Protein AF-E0I3C1-F1 (afdb_monomer_lite)

Radius of gyration: 24.13 Å; chains: 1; bounding box: 70×52×55 Å

Secondary structure (DSSP, 8-state):
--PPPP---------S----------TT---------HHHHHHHHHHHHHHHHHHHHHHHHH--HHHHHTT---HHHHHHHHHHHHHHHHHHHHHHHHHHHHHHHHTSSS--HHHHHHHHHHIIIIIIHHHHS-TT-SEEE-TTSTTTTS--EEESS---HHHHHHHHHHHHHHHHHHHHTHHHHHHHHHHHHHHTT-

Organism: NCBI:txid717606

Structure (mmCIF, N/CA/C/O backbone):
data_AF-E0I3C1-F1
#
_entry.id   AF-E0I3C1-F1
#
loop_
_atom_site.group_PDB
_atom_site.id
_atom_site.type_symbol
_atom_site.label_atom_id
_atom_site.label_alt_id
_atom_site.label_comp_id
_atom_site.label_asym_id
_atom_site.label_entity_id
_atom_site.label_seq_id
_atom_site.pdbx_PDB_ins_code
_atom_site.Cartn_x
_atom_site.Cartn_y
_atom_site.Cartn_z
_atom_site.occupancy
_atom_site.B_iso_or_equiv
_atom_site.auth_seq_id
_atom_site.auth_comp_id
_atom_site.auth_asym_id
_atom_site.auth_atom_id
_atom_site.pdbx_PDB_model_num
ATOM 1 N N . MET A 1 1 ? 46.866 14.830 -34.596 1.00 42.66 1 MET A N 1
ATOM 2 C CA . MET A 1 1 ? 47.269 16.006 -33.793 1.00 42.66 1 MET A CA 1
ATOM 3 C C . MET A 1 1 ? 46.741 17.280 -34.439 1.00 42.66 1 MET A C 1
ATOM 5 O O . MET A 1 1 ? 47.350 17.768 -35.380 1.00 42.66 1 MET A O 1
ATOM 9 N N . LYS A 1 2 ? 45.609 17.799 -33.954 1.00 32.69 2 LYS A N 1
ATOM 10 C CA . LYS A 1 2 ? 45.217 19.211 -34.072 1.00 32.69 2 LYS A CA 1
ATOM 11 C C . LYS A 1 2 ? 44.556 19.596 -32.746 1.00 32.69 2 LYS A C 1
ATOM 13 O O . LYS A 1 2 ? 43.799 18.811 -32.190 1.00 32.69 2 LYS A O 1
ATOM 18 N N . SER A 1 3 ? 44.989 20.730 -32.220 1.00 35.69 3 SER A N 1
ATOM 19 C CA . SER A 1 3 ? 44.823 21.249 -30.863 1.00 35.69 3 SER A CA 1
ATOM 20 C C . SER A 1 3 ? 43.454 21.889 -30.627 1.00 35.69 3 SER A C 1
ATOM 22 O O . SER A 1 3 ? 43.066 22.766 -31.397 1.00 35.69 3 SER A O 1
ATOM 24 N N . GLU A 1 4 ? 42.777 21.533 -29.535 1.00 36.47 4 GLU A N 1
ATOM 25 C CA . GLU A 1 4 ? 41.633 22.292 -29.017 1.00 36.47 4 GLU A CA 1
ATOM 26 C C . GLU A 1 4 ? 42.129 23.481 -28.179 1.00 36.47 4 GLU A C 1
ATOM 28 O O . GLU A 1 4 ? 42.946 23.332 -27.268 1.00 36.47 4 GLU A O 1
ATOM 33 N N . GLN A 1 5 ? 41.666 24.681 -28.532 1.00 37.72 5 GLN A N 1
ATOM 34 C CA . GLN A 1 5 ? 41.941 25.923 -27.813 1.00 37.72 5 GLN A CA 1
ATOM 35 C C . GLN A 1 5 ? 41.036 26.030 -26.582 1.00 37.72 5 GLN A C 1
ATOM 37 O O . GLN A 1 5 ? 39.812 26.033 -26.695 1.00 37.72 5 GLN A O 1
ATOM 42 N N . TYR A 1 6 ? 41.644 26.189 -25.409 1.00 39.12 6 TYR A N 1
ATOM 43 C CA . TYR A 1 6 ? 40.952 26.519 -24.166 1.00 39.12 6 TYR A CA 1
ATOM 44 C C . TYR A 1 6 ? 40.931 28.040 -23.983 1.00 39.12 6 TYR A C 1
ATOM 46 O O . TYR A 1 6 ? 41.983 28.676 -23.936 1.00 39.12 6 TYR A O 1
ATOM 54 N N . HIS A 1 7 ? 39.742 28.629 -23.847 1.00 32.81 7 HIS A N 1
ATOM 55 C CA . HIS A 1 7 ? 39.588 30.033 -23.462 1.00 32.81 7 HIS A CA 1
ATOM 56 C C . HIS A 1 7 ? 39.383 30.133 -21.946 1.00 32.81 7 HIS A C 1
ATOM 58 O O . HIS A 1 7 ? 38.307 29.833 -21.433 1.00 32.81 7 HIS A O 1
ATOM 64 N N . TYR A 1 8 ? 40.411 30.587 -21.229 1.00 37.09 8 TYR A N 1
ATOM 65 C CA . TYR A 1 8 ? 40.302 30.976 -19.823 1.00 37.09 8 TYR A CA 1
ATOM 66 C C . TYR A 1 8 ? 40.095 32.488 -19.731 1.00 37.09 8 TYR A C 1
ATOM 68 O O . TYR A 1 8 ? 40.865 33.260 -20.301 1.00 37.09 8 TYR A O 1
ATOM 76 N N . ARG A 1 9 ? 39.070 32.927 -18.995 1.00 33.97 9 ARG A N 1
ATOM 77 C CA . ARG A 1 9 ? 38.872 34.338 -18.641 1.00 33.97 9 ARG A CA 1
ATOM 78 C C . ARG A 1 9 ? 39.107 34.484 -17.138 1.00 33.97 9 ARG A C 1
ATOM 80 O O . ARG A 1 9 ? 38.276 34.063 -16.343 1.00 33.97 9 ARG A O 1
ATOM 87 N N . PHE A 1 10 ? 40.259 35.037 -16.762 1.00 36.62 10 PHE A N 1
ATOM 88 C CA . PHE A 1 10 ? 40.584 35.382 -15.376 1.00 36.62 10 PHE A CA 1
ATOM 89 C C . PHE A 1 10 ? 40.005 36.757 -15.037 1.00 36.62 10 PHE A C 1
ATOM 91 O O . PHE A 1 10 ? 40.250 37.726 -15.753 1.00 36.62 10 PHE A O 1
ATOM 98 N N . VAL A 1 11 ? 39.274 36.849 -13.928 1.00 41.34 11 VAL A N 1
ATOM 99 C CA . VAL A 1 11 ? 38.941 38.124 -13.285 1.00 41.34 11 VAL A CA 1
ATOM 100 C C . VAL A 1 11 ? 39.635 38.122 -11.926 1.00 41.34 11 VAL A C 1
ATOM 102 O O . VAL A 1 11 ? 39.307 37.313 -11.062 1.00 41.34 11 VAL A O 1
ATOM 105 N N . TYR A 1 12 ? 40.639 38.987 -11.765 1.00 35.28 12 TYR A N 1
ATOM 106 C CA . TYR A 1 12 ? 41.344 39.187 -10.500 1.00 35.28 12 TYR A CA 1
ATOM 107 C C . TYR A 1 12 ? 40.584 40.189 -9.627 1.00 35.28 12 TYR A C 1
ATOM 109 O O . TYR A 1 12 ? 40.251 41.283 -10.076 1.00 35.28 12 TYR A O 1
ATOM 117 N N . GLY A 1 13 ? 40.371 39.827 -8.362 1.00 32.34 13 GLY A N 1
ATOM 118 C CA . GLY A 1 13 ? 39.861 40.715 -7.323 1.00 32.34 13 GLY A CA 1
ATOM 119 C C . GLY A 1 13 ? 40.269 40.200 -5.947 1.00 32.34 13 GLY A C 1
ATOM 120 O O . GLY A 1 13 ? 39.816 39.149 -5.500 1.00 32.34 13 GLY A O 1
ATOM 121 N N . THR A 1 14 ? 41.175 40.920 -5.296 1.00 42.91 14 THR A N 1
ATOM 122 C CA . THR A 1 14 ? 41.686 40.636 -3.952 1.00 42.91 14 THR A CA 1
ATOM 123 C C . THR A 1 14 ? 40.655 41.070 -2.908 1.00 42.91 14 THR A C 1
ATOM 125 O O . THR A 1 14 ? 40.204 42.208 -2.971 1.00 42.91 14 THR A O 1
ATOM 128 N N . ILE A 1 15 ? 40.331 40.202 -1.936 1.00 37.50 15 ILE A N 1
ATOM 129 C CA . ILE A 1 15 ? 40.277 40.459 -0.473 1.00 37.50 15 ILE A CA 1
ATOM 130 C C . ILE A 1 15 ? 39.414 39.385 0.238 1.00 37.50 15 ILE A C 1
ATOM 132 O O . ILE A 1 15 ? 38.214 39.275 0.033 1.00 37.50 15 ILE A O 1
ATOM 136 N N . ARG A 1 16 ? 40.085 38.658 1.148 1.00 41.31 16 ARG A N 1
ATOM 137 C CA . ARG A 1 16 ? 39.603 37.907 2.334 1.00 41.31 16 ARG A CA 1
ATOM 138 C C . ARG A 1 16 ? 38.692 36.671 2.152 1.00 41.31 16 ARG A C 1
ATOM 140 O O . ARG A 1 16 ? 37.484 36.758 2.018 1.00 41.31 16 ARG A O 1
ATOM 147 N N . LYS A 1 17 ? 39.334 35.507 2.355 1.00 48.97 17 LYS A N 1
ATOM 148 C CA . LYS A 1 17 ? 38.827 34.232 2.917 1.00 48.97 17 LYS A CA 1
ATOM 149 C C . LYS A 1 17 ? 37.382 33.838 2.562 1.00 48.97 17 LYS A C 1
ATOM 151 O O . LYS A 1 17 ? 36.501 33.898 3.410 1.00 48.97 17 LYS A O 1
ATOM 156 N N . ILE A 1 18 ? 37.197 33.253 1.381 1.00 38.56 18 ILE A N 1
ATOM 157 C CA . ILE A 1 18 ? 36.124 32.283 1.116 1.00 38.56 18 ILE A CA 1
ATOM 158 C C . ILE A 1 18 ? 36.763 31.139 0.323 1.00 38.56 18 ILE A C 1
ATOM 160 O O . ILE A 1 18 ? 37.305 31.359 -0.758 1.00 38.56 18 ILE A O 1
ATOM 164 N N . LYS A 1 19 ? 36.753 29.914 0.865 1.00 38.78 19 LYS A N 1
ATOM 165 C CA . LYS A 1 19 ? 37.026 28.710 0.067 1.00 38.78 19 LYS A CA 1
ATOM 166 C C . LYS A 1 19 ? 35.824 28.518 -0.858 1.00 38.78 19 LYS A C 1
ATOM 168 O O . LYS A 1 19 ? 34.839 27.906 -0.464 1.00 38.78 19 LYS A O 1
ATOM 173 N N . ILE A 1 20 ? 35.889 29.074 -2.062 1.00 38.78 20 ILE A N 1
ATOM 174 C CA . ILE A 1 20 ? 34.958 28.729 -3.136 1.00 38.78 20 ILE A CA 1
ATOM 175 C C . ILE A 1 20 ? 35.447 27.395 -3.697 1.00 38.78 20 ILE A C 1
ATOM 177 O O . ILE A 1 20 ? 36.489 27.332 -4.349 1.00 38.78 20 ILE A O 1
ATOM 181 N N . PHE A 1 21 ? 34.730 26.315 -3.392 1.00 39.72 21 PHE A N 1
ATOM 182 C CA . PHE A 1 21 ? 34.892 25.058 -4.113 1.00 39.72 21 PHE A CA 1
ATOM 183 C C . PHE A 1 21 ? 34.345 25.275 -5.524 1.00 39.72 21 PHE A C 1
ATOM 185 O O . PHE A 1 21 ? 33.139 25.367 -5.738 1.00 39.72 21 PHE A O 1
ATOM 192 N N . LEU A 1 22 ? 35.254 25.431 -6.483 1.00 34.56 22 LEU A N 1
ATOM 193 C CA . LEU A 1 22 ? 34.917 25.538 -7.891 1.00 34.56 22 LEU A CA 1
ATOM 194 C C . LEU A 1 22 ? 34.566 24.133 -8.396 1.00 34.56 22 LEU A C 1
ATOM 196 O O . LEU A 1 22 ? 35.449 23.312 -8.638 1.00 34.56 22 LEU A O 1
ATOM 200 N N . PHE A 1 23 ? 33.273 23.843 -8.514 1.00 37.25 23 PHE A N 1
ATOM 201 C CA . PHE A 1 23 ? 32.804 22.624 -9.161 1.00 37.25 23 PHE A CA 1
ATOM 202 C C . PHE A 1 23 ? 32.991 22.789 -10.673 1.00 37.25 23 PHE A C 1
ATOM 204 O O . PHE A 1 23 ? 32.284 23.551 -11.332 1.00 37.25 23 PHE A O 1
ATOM 211 N N . CYS A 1 24 ? 34.008 22.128 -11.221 1.00 35.22 24 CYS A N 1
ATOM 212 C CA . CYS A 1 24 ? 34.241 22.086 -12.657 1.00 35.22 24 CYS A CA 1
ATOM 213 C C . CYS A 1 24 ? 33.247 21.087 -13.263 1.00 35.22 24 CYS A C 1
ATOM 215 O O . CYS A 1 24 ? 33.475 19.880 -13.221 1.00 35.22 24 CYS A O 1
ATOM 217 N N . ILE A 1 25 ? 32.121 21.583 -13.785 1.00 40.69 25 ILE A N 1
ATOM 218 C CA . ILE A 1 25 ? 31.198 20.761 -14.573 1.00 40.69 25 ILE A CA 1
ATOM 219 C C . ILE A 1 25 ? 31.904 20.432 -15.888 1.00 40.69 25 ILE A C 1
ATOM 221 O O . ILE A 1 25 ? 32.006 21.277 -16.782 1.00 40.69 25 ILE A O 1
ATOM 225 N N . LYS A 1 26 ? 32.396 19.196 -16.019 1.00 37.31 26 LYS A N 1
ATOM 226 C CA . LYS A 1 26 ? 32.736 18.642 -17.329 1.00 37.31 26 LYS A CA 1
ATOM 227 C C . LYS A 1 26 ? 31.465 18.653 -18.180 1.00 37.31 26 LYS A C 1
ATOM 229 O O . LYS A 1 26 ? 30.488 17.982 -17.859 1.00 37.31 26 LYS A O 1
ATOM 234 N N . LYS A 1 27 ? 31.477 19.402 -19.287 1.00 40.31 27 LYS A N 1
ATOM 235 C CA . LYS A 1 27 ? 30.519 19.209 -20.384 1.00 40.31 27 LYS A CA 1
ATOM 236 C C . LYS A 1 27 ? 30.720 17.787 -20.915 1.00 40.31 27 LYS A C 1
ATOM 238 O O . LYS A 1 27 ? 31.646 17.554 -21.682 1.00 40.31 27 LYS A O 1
ATOM 243 N N . GLY A 1 28 ? 29.899 16.846 -20.463 1.00 38.28 28 GLY A N 1
ATOM 244 C CA . GLY A 1 28 ? 29.967 15.453 -20.905 1.00 38.28 28 GLY A CA 1
ATOM 245 C C . GLY A 1 28 ? 29.366 14.447 -19.932 1.00 38.28 28 GLY A C 1
ATOM 246 O O . GLY A 1 28 ? 28.921 13.398 -20.383 1.00 38.28 28 GLY A O 1
ATOM 247 N N . ASP A 1 29 ? 29.262 14.778 -18.645 1.00 35.75 29 ASP A N 1
ATOM 248 C CA . ASP A 1 29 ? 28.622 13.876 -17.690 1.00 35.75 29 ASP A CA 1
ATOM 249 C C . ASP A 1 29 ? 27.107 14.073 -17.769 1.00 35.75 29 ASP A C 1
ATOM 251 O O . ASP A 1 29 ? 26.507 14.941 -17.133 1.00 35.75 29 ASP A O 1
ATOM 255 N N . GLN A 1 30 ? 26.484 13.266 -18.627 1.00 43.44 30 GLN A N 1
ATOM 256 C CA . GLN A 1 30 ? 25.118 12.809 -18.424 1.00 43.44 30 GLN A CA 1
ATOM 257 C C . GLN A 1 30 ? 25.021 12.442 -16.940 1.00 43.44 30 GLN A C 1
ATOM 259 O O . GLN A 1 30 ? 25.773 11.577 -16.501 1.00 43.44 30 GLN A O 1
ATOM 264 N N . LEU A 1 31 ? 24.200 13.160 -16.158 1.00 40.38 31 LEU A N 1
ATOM 265 C CA . LEU A 1 31 ? 23.919 12.790 -14.771 1.00 40.38 31 LEU A CA 1
ATOM 266 C C . LEU A 1 31 ? 23.349 11.376 -14.826 1.00 40.38 31 LEU A C 1
ATOM 268 O O . LEU A 1 31 ? 22.173 11.172 -15.120 1.00 40.38 31 LEU A O 1
ATOM 272 N N . THR A 1 32 ? 24.228 10.397 -14.666 1.00 38.12 32 THR A N 1
ATOM 273 C CA . THR A 1 32 ? 23.872 8.998 -14.621 1.00 38.12 32 THR A CA 1
ATOM 274 C C . THR A 1 32 ? 23.036 8.848 -13.373 1.00 38.12 32 THR A C 1
ATOM 276 O O . THR A 1 32 ? 23.510 9.134 -12.271 1.00 38.12 32 THR A O 1
ATOM 279 N N . MET A 1 33 ? 21.793 8.419 -13.579 1.00 49.78 33 MET A N 1
ATOM 280 C CA . MET A 1 33 ? 20.984 7.739 -12.578 1.00 49.78 33 MET A CA 1
ATOM 281 C C . MET A 1 33 ? 21.908 6.922 -11.665 1.00 49.78 33 MET A C 1
ATOM 283 O O . MET A 1 33 ? 22.850 6.308 -12.194 1.00 49.78 33 MET A O 1
ATOM 287 N N . PRO A 1 34 ? 21.663 6.834 -10.341 1.00 48.22 34 PRO A N 1
ATOM 288 C CA . PRO A 1 34 ? 22.199 5.687 -9.621 1.00 48.22 34 PRO A CA 1
ATOM 289 C C . PRO A 1 34 ? 21.846 4.472 -10.477 1.00 48.22 34 PRO A C 1
ATOM 291 O O . PRO A 1 34 ? 20.744 4.409 -11.025 1.00 48.22 34 PRO A O 1
ATOM 294 N N . SER A 1 35 ? 22.822 3.602 -10.729 1.00 53.28 35 SER A N 1
ATOM 295 C CA . SER A 1 35 ? 22.700 2.443 -11.614 1.00 53.28 35 SER A CA 1
ATOM 296 C C . SER A 1 35 ? 21.765 1.396 -11.001 1.00 53.28 35 SER A C 1
ATOM 298 O O . SER A 1 35 ? 22.131 0.237 -10.819 1.00 53.28 35 SER A O 1
ATOM 300 N N . THR A 1 36 ? 20.577 1.821 -10.598 1.00 63.50 36 THR A N 1
ATOM 301 C CA . THR A 1 36 ? 19.495 1.006 -10.117 1.00 63.50 36 THR A CA 1
ATOM 302 C C . THR A 1 36 ? 18.990 0.280 -11.339 1.00 63.50 36 THR A C 1
ATOM 304 O O . THR A 1 36 ? 18.484 0.874 -12.290 1.00 63.50 36 THR A O 1
ATOM 307 N N . ASN A 1 37 ? 19.208 -1.025 -11.351 1.00 89.12 37 ASN A N 1
ATOM 308 C CA . ASN A 1 37 ? 18.689 -1.879 -12.394 1.00 89.12 37 ASN A CA 1
ATOM 309 C C . ASN A 1 37 ? 17.148 -1.806 -12.341 1.00 89.12 37 ASN A C 1
ATOM 311 O O . ASN A 1 37 ? 16.509 -2.391 -11.469 1.00 89.12 37 ASN A O 1
ATOM 315 N N . ILE A 1 38 ? 16.553 -1.034 -13.259 1.00 94.50 38 ILE A N 1
ATOM 316 C CA . ILE A 1 38 ? 15.110 -0.734 -13.295 1.00 94.50 38 ILE A CA 1
ATOM 317 C C . ILE A 1 38 ? 14.288 -2.020 -13.395 1.00 94.50 38 ILE A C 1
ATOM 319 O O . ILE A 1 38 ? 13.203 -2.109 -12.819 1.00 94.50 38 ILE A O 1
ATOM 323 N N . LYS A 1 39 ? 14.818 -3.042 -14.075 1.00 95.44 39 LYS A N 1
ATOM 324 C CA . LYS A 1 39 ? 14.172 -4.348 -14.161 1.00 95.44 39 LYS A CA 1
ATOM 325 C C . LYS A 1 39 ? 14.131 -5.041 -12.800 1.00 95.44 39 LYS A C 1
ATOM 327 O O . LYS A 1 39 ? 13.052 -5.447 -12.384 1.00 95.44 39 LYS A O 1
ATOM 332 N N . SER A 1 40 ? 15.253 -5.116 -12.080 1.00 96.19 40 SER A N 1
ATOM 333 C CA . SER A 1 40 ? 15.262 -5.732 -10.744 1.00 96.19 40 SER A CA 1
ATOM 334 C C . SER A 1 40 ? 14.431 -4.939 -9.736 1.00 96.19 40 SER A C 1
ATOM 336 O O . SER A 1 40 ? 13.768 -5.532 -8.890 1.00 96.19 40 SER A O 1
ATOM 338 N N . LEU A 1 41 ? 14.422 -3.605 -9.844 1.00 97.31 41 LEU A N 1
ATOM 339 C CA . LEU A 1 41 ? 13.549 -2.759 -9.032 1.00 97.31 41 LEU A CA 1
ATOM 340 C C . LEU A 1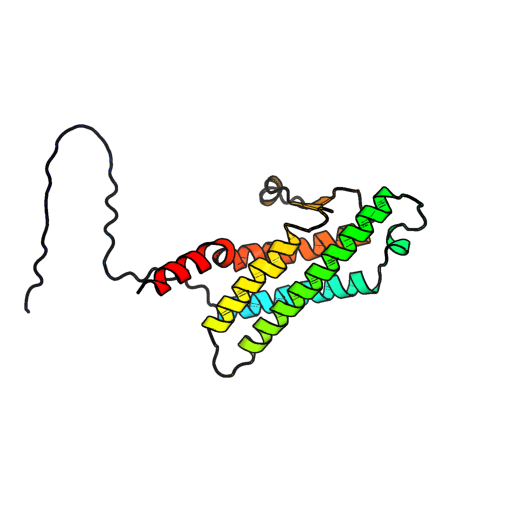 41 ? 12.073 -3.061 -9.326 1.00 97.31 41 LEU A C 1
ATOM 342 O O . LEU A 1 41 ? 11.309 -3.301 -8.402 1.00 97.31 41 LEU A O 1
ATOM 346 N N . SER A 1 42 ? 11.698 -3.166 -10.603 1.00 98.12 42 SER A N 1
ATOM 347 C CA . SER A 1 42 ? 10.344 -3.553 -11.025 1.00 98.12 42 SER A CA 1
ATOM 348 C C . SER A 1 42 ? 9.935 -4.932 -10.499 1.00 98.12 42 SER A C 1
ATOM 350 O O . SER A 1 42 ? 8.823 -5.093 -10.005 1.00 98.12 42 SER A O 1
ATOM 352 N N . GLU A 1 43 ? 10.825 -5.925 -10.561 1.00 98.31 43 GLU A N 1
ATOM 353 C CA . GLU A 1 43 ? 10.583 -7.273 -10.024 1.00 98.31 43 GLU A CA 1
ATOM 354 C C . GLU A 1 43 ? 10.390 -7.258 -8.498 1.00 98.31 43 GLU A C 1
ATOM 356 O O . GLU A 1 43 ? 9.478 -7.914 -7.980 1.00 98.31 43 GLU A O 1
ATOM 361 N N . SER A 1 44 ? 11.206 -6.478 -7.780 1.00 98.38 44 SER A N 1
ATOM 362 C CA . SER A 1 44 ? 11.094 -6.314 -6.327 1.00 98.38 44 SER A CA 1
ATOM 363 C C . SER A 1 44 ? 9.794 -5.607 -5.939 1.00 98.38 44 SER A C 1
ATOM 365 O O . SER A 1 44 ? 9.022 -6.145 -5.145 1.00 98.38 44 SER A O 1
ATOM 367 N N . THR A 1 45 ? 9.487 -4.465 -6.564 1.00 98.56 45 THR A N 1
ATOM 368 C CA . THR A 1 45 ? 8.241 -3.716 -6.348 1.00 98.56 45 THR A CA 1
ATOM 369 C C . THR A 1 45 ? 7.017 -4.583 -6.633 1.00 98.56 45 THR A C 1
ATOM 371 O O . THR A 1 45 ? 6.101 -4.631 -5.819 1.00 98.56 45 THR A O 1
ATOM 374 N N . HIS A 1 46 ? 7.007 -5.329 -7.740 1.00 98.69 46 HIS A N 1
ATOM 375 C CA . HIS A 1 46 ? 5.912 -6.241 -8.081 1.00 98.69 46 HIS A CA 1
ATOM 376 C C . HIS A 1 46 ? 5.710 -7.334 -7.020 1.00 98.69 46 HIS A C 1
ATOM 378 O O . HIS A 1 46 ? 4.576 -7.650 -6.661 1.00 98.69 46 HIS A O 1
ATOM 384 N N . SER A 1 47 ? 6.797 -7.901 -6.491 1.00 98.69 47 SER A N 1
ATOM 385 C CA . SER A 1 47 ? 6.731 -8.943 -5.458 1.00 98.69 47 SER A CA 1
ATOM 386 C C . SER A 1 47 ? 6.208 -8.397 -4.126 1.00 98.69 47 SER A C 1
ATOM 388 O O . SER A 1 47 ? 5.319 -9.004 -3.532 1.00 98.69 47 SER A O 1
ATOM 390 N N . LYS A 1 48 ? 6.686 -7.220 -3.705 1.00 98.75 48 LYS A N 1
ATOM 391 C CA . LYS A 1 48 ? 6.228 -6.528 -2.490 1.00 98.75 48 LYS A CA 1
ATOM 392 C C . LYS A 1 48 ? 4.765 -6.093 -2.583 1.00 98.75 48 LYS A C 1
ATOM 394 O O . LYS A 1 48 ? 3.992 -6.322 -1.659 1.00 98.75 48 LYS A O 1
ATOM 399 N N . LEU A 1 49 ? 4.343 -5.538 -3.722 1.00 98.75 49 LEU A N 1
ATOM 400 C CA . LEU A 1 49 ? 2.935 -5.189 -3.944 1.00 98.75 49 LEU A CA 1
ATOM 401 C C . LEU A 1 49 ? 2.033 -6.421 -3.840 1.00 98.75 49 LEU A C 1
ATOM 403 O O . LEU A 1 49 ? 0.997 -6.351 -3.188 1.00 98.75 49 LEU A O 1
ATOM 407 N N . LYS A 1 50 ? 2.445 -7.562 -4.407 1.00 98.75 50 LYS A N 1
ATOM 408 C CA . LYS A 1 50 ? 1.697 -8.820 -4.272 1.00 98.75 50 LYS A CA 1
ATOM 409 C C . LYS A 1 50 ? 1.521 -9.231 -2.811 1.00 98.75 50 LYS A C 1
ATOM 411 O O . LYS A 1 50 ? 0.435 -9.651 -2.427 1.00 98.75 50 LYS A O 1
ATOM 416 N N . GLU A 1 51 ? 2.578 -9.123 -2.011 1.00 98.62 51 GLU A N 1
ATOM 417 C CA . GLU A 1 51 ? 2.520 -9.421 -0.580 1.00 98.62 51 GLU A CA 1
ATOM 418 C C . GLU A 1 51 ? 1.516 -8.513 0.147 1.00 98.62 51 GLU A C 1
ATOM 420 O O . GLU A 1 51 ? 0.666 -9.015 0.884 1.00 98.62 51 GLU A O 1
ATOM 425 N N . ALA A 1 52 ? 1.561 -7.200 -0.100 1.00 98.62 52 ALA A N 1
ATOM 426 C CA . ALA A 1 52 ? 0.620 -6.253 0.496 1.00 98.62 52 ALA A CA 1
ATOM 427 C C . ALA A 1 52 ? -0.832 -6.525 0.066 1.00 98.62 52 ALA A C 1
ATOM 429 O O . ALA A 1 52 ? -1.727 -6.511 0.909 1.00 98.62 52 ALA A O 1
ATOM 430 N N . ILE A 1 53 ? -1.064 -6.803 -1.223 1.00 98.81 53 ILE A N 1
ATOM 431 C CA . ILE A 1 53 ? -2.388 -7.117 -1.781 1.00 98.81 53 ILE A CA 1
ATOM 432 C C . ILE A 1 53 ? -2.991 -8.324 -1.063 1.00 98.81 53 ILE A C 1
ATOM 434 O O . ILE A 1 53 ? -4.085 -8.211 -0.522 1.00 98.81 53 ILE A O 1
ATOM 438 N N . VAL A 1 54 ? -2.253 -9.434 -0.954 1.00 98.69 54 VAL A N 1
ATOM 439 C CA . VAL A 1 54 ? -2.746 -10.657 -0.295 1.00 98.69 54 VAL A CA 1
ATOM 440 C C . VAL A 1 54 ? -3.158 -10.392 1.159 1.00 98.69 54 VAL A C 1
ATOM 442 O O . VAL A 1 54 ? -4.202 -10.870 1.606 1.00 98.69 54 VAL A O 1
ATOM 445 N N . GLN A 1 55 ? -2.367 -9.612 1.904 1.00 98.56 55 GLN A N 1
ATOM 446 C CA . GLN A 1 55 ? -2.690 -9.259 3.290 1.00 98.56 55 GLN A CA 1
ATOM 447 C C . GLN A 1 55 ? -3.940 -8.369 3.382 1.00 98.56 55 GLN A C 1
ATOM 449 O O . GLN A 1 55 ? -4.820 -8.617 4.211 1.00 98.56 55 GLN A O 1
ATOM 454 N N . LEU A 1 56 ? -4.034 -7.349 2.522 1.00 98.69 56 LEU A N 1
ATOM 455 C CA . LEU A 1 56 ? -5.168 -6.423 2.475 1.00 98.69 56 LEU A CA 1
ATOM 456 C C . LEU A 1 56 ? -6.463 -7.137 2.078 1.00 98.69 56 LEU A C 1
ATOM 458 O O . LEU A 1 56 ? -7.473 -6.970 2.760 1.00 98.69 56 LEU A O 1
ATOM 462 N N . GLU A 1 57 ? -6.436 -7.949 1.020 1.00 98.38 57 GLU A N 1
ATOM 463 C CA . GLU A 1 57 ? -7.587 -8.727 0.555 1.00 98.38 57 GLU A CA 1
ATOM 464 C C . GLU A 1 57 ? -8.103 -9.666 1.646 1.00 98.38 57 GLU A C 1
ATOM 466 O O . GLU A 1 57 ? -9.300 -9.673 1.936 1.00 98.38 57 GLU A O 1
ATOM 471 N N . SER A 1 58 ? -7.209 -10.425 2.292 1.00 98.12 58 SER A N 1
ATOM 472 C CA . SER A 1 58 ? -7.584 -11.342 3.373 1.00 98.12 58 SER A CA 1
ATOM 473 C C . SER A 1 58 ? -8.287 -10.601 4.511 1.00 98.12 58 SER A C 1
ATOM 475 O O . SER A 1 58 ? -9.362 -11.014 4.944 1.00 98.12 58 SER A O 1
ATOM 477 N N . PHE A 1 59 ? -7.736 -9.468 4.956 1.00 98.56 59 PHE A N 1
ATOM 478 C CA . PHE A 1 59 ? -8.349 -8.679 6.021 1.00 98.56 59 PHE A CA 1
ATOM 479 C C . PHE A 1 59 ? -9.710 -8.101 5.606 1.00 98.56 59 PHE A C 1
ATOM 481 O O . PHE A 1 59 ? -10.684 -8.214 6.355 1.00 98.56 59 PHE A O 1
ATOM 488 N N . LEU A 1 60 ? -9.788 -7.491 4.420 1.00 98.44 60 LEU A N 1
ATOM 489 C CA . LEU A 1 60 ? -10.980 -6.789 3.933 1.00 98.44 60 LEU A CA 1
ATOM 490 C C . LEU A 1 60 ? -12.151 -7.728 3.616 1.00 98.44 60 LEU A C 1
ATOM 492 O O . LEU A 1 60 ? -13.301 -7.302 3.732 1.00 98.44 60 LEU A O 1
ATOM 496 N N . ASN A 1 61 ? -11.876 -8.981 3.252 1.00 98.12 61 ASN A N 1
ATOM 497 C CA . ASN A 1 61 ? -12.904 -9.995 3.006 1.00 98.12 61 ASN A CA 1
ATOM 498 C C . ASN A 1 61 ? -13.527 -10.545 4.298 1.00 98.12 61 ASN A C 1
ATOM 500 O O . ASN A 1 61 ? -14.670 -10.999 4.287 1.00 98.12 61 ASN A O 1
ATOM 504 N N . GLU A 1 62 ? -12.800 -10.491 5.414 1.00 96.94 62 GLU A N 1
ATOM 505 C CA . GLU A 1 62 ? -13.234 -11.074 6.688 1.00 96.94 62 GLU A CA 1
ATOM 506 C C . GLU A 1 62 ? -13.825 -10.043 7.663 1.00 96.94 62 GLU A C 1
ATOM 508 O O . GLU A 1 62 ? -14.529 -10.424 8.603 1.00 96.94 62 GLU A O 1
ATOM 513 N N . HIS A 1 63 ? -13.572 -8.745 7.443 1.00 97.50 63 HIS A N 1
ATOM 514 C CA . HIS A 1 63 ? -13.889 -7.688 8.405 1.00 97.50 63 HIS A CA 1
ATOM 515 C C . HIS A 1 63 ? -14.762 -6.560 7.831 1.00 97.50 63 HIS A C 1
ATOM 517 O O . HIS A 1 63 ? -14.364 -5.772 6.972 1.00 97.50 63 HIS A O 1
ATOM 523 N N . ALA A 1 64 ? -15.942 -6.399 8.425 1.00 96.81 64 ALA A N 1
ATOM 524 C CA . ALA A 1 64 ? -16.840 -5.261 8.289 1.00 96.81 64 ALA A CA 1
ATOM 525 C C . ALA A 1 64 ? -16.943 -4.475 9.610 1.00 96.81 64 ALA A C 1
ATOM 527 O O . ALA A 1 64 ? -16.605 -4.968 10.686 1.00 96.81 64 ALA A O 1
ATOM 528 N N . VAL A 1 65 ? -17.470 -3.245 9.546 1.00 96.88 65 VAL A N 1
ATOM 529 C CA . VAL A 1 65 ? -17.592 -2.346 10.715 1.00 96.88 65 VAL A CA 1
ATOM 530 C C . VAL A 1 65 ? -18.259 -3.015 11.931 1.00 96.88 65 VAL A C 1
ATOM 532 O O . VAL A 1 65 ? -17.698 -2.899 13.017 1.00 96.88 65 VAL A O 1
ATOM 535 N N . PRO A 1 66 ? -19.383 -3.756 11.807 1.00 95.00 66 PRO A N 1
ATOM 536 C CA . PRO A 1 66 ? -20.004 -4.399 12.969 1.00 95.00 66 PRO A CA 1
ATOM 537 C C . PRO A 1 66 ? -19.100 -5.428 13.663 1.00 95.00 66 PRO A C 1
ATOM 539 O O . PRO A 1 66 ? -19.135 -5.541 14.885 1.00 95.00 66 PRO A O 1
ATOM 542 N N . GLN A 1 67 ? -18.267 -6.147 12.901 1.00 94.75 67 GLN A N 1
ATOM 543 C CA . GLN A 1 67 ? -17.315 -7.118 13.451 1.00 94.75 67 GLN A CA 1
ATOM 544 C C . GLN A 1 67 ? -16.168 -6.409 14.183 1.00 94.75 67 GLN A C 1
ATOM 546 O O . GLN A 1 67 ? -15.763 -6.849 15.254 1.00 94.75 67 GLN A O 1
ATOM 551 N N . LEU A 1 68 ? -15.686 -5.280 13.650 1.00 95.69 68 LEU A N 1
ATOM 552 C CA . LEU A 1 68 ? -14.617 -4.489 14.275 1.00 95.69 68 LEU A CA 1
ATOM 553 C C . LEU A 1 68 ? -15.070 -3.746 15.541 1.00 95.69 68 LEU A C 1
ATOM 555 O O . LEU A 1 68 ? -14.264 -3.517 16.439 1.00 95.69 68 LEU A O 1
ATOM 559 N N . LEU A 1 69 ? -16.355 -3.395 15.624 1.00 95.31 69 LEU A N 1
ATOM 560 C CA . LEU A 1 69 ? -16.970 -2.843 16.834 1.00 95.31 69 LEU A CA 1
ATOM 561 C C . LEU A 1 69 ? -17.215 -3.901 17.912 1.00 95.31 69 LEU A C 1
ATOM 563 O O . LEU A 1 69 ? -17.399 -3.546 19.069 1.00 95.31 69 LEU A O 1
ATOM 567 N N . ASN A 1 70 ? -17.250 -5.187 17.549 1.00 89.94 70 ASN A N 1
ATOM 568 C CA . ASN A 1 70 ? -17.480 -6.298 18.474 1.00 89.94 70 ASN A CA 1
ATOM 569 C C . ASN A 1 70 ? -18.717 -6.105 19.386 1.00 89.94 70 ASN A C 1
ATOM 571 O O . ASN A 1 70 ? -18.695 -6.414 20.575 1.00 89.94 70 ASN A O 1
ATOM 575 N N . GLY A 1 71 ? -19.800 -5.552 18.828 1.00 83.12 71 GLY A N 1
ATOM 576 C CA . GLY A 1 71 ? -21.047 -5.283 19.556 1.00 83.12 71 GLY A CA 1
ATOM 577 C C . GLY A 1 71 ? -21.067 -3.991 20.384 1.00 83.12 71 GLY A C 1
ATOM 578 O O . GLY A 1 71 ? -22.109 -3.662 20.950 1.00 83.12 71 GLY A O 1
ATOM 579 N N . GLU A 1 72 ? -19.972 -3.229 20.431 1.00 84.31 72 GLU A N 1
ATOM 580 C CA . GLU A 1 72 ? -19.937 -1.928 21.100 1.00 84.31 72 GLU A CA 1
ATOM 581 C C . GLU A 1 72 ? -20.714 -0.868 20.304 1.00 84.31 72 GLU A C 1
ATOM 583 O O . GLU A 1 72 ? -20.520 -0.683 19.100 1.00 84.31 72 GLU A O 1
ATOM 588 N N . GLN A 1 73 ? -21.579 -0.118 20.991 1.00 84.31 73 GLN A N 1
ATOM 589 C CA . GLN A 1 73 ? -22.269 1.045 20.427 1.00 84.31 73 GLN A CA 1
ATOM 590 C C . GLN A 1 73 ? -21.462 2.316 20.711 1.00 84.31 73 GLN A C 1
ATOM 592 O O . GLN A 1 73 ? -21.853 3.155 21.517 1.00 84.31 73 GLN A O 1
ATOM 597 N N . ASN A 1 74 ? -20.300 2.428 20.067 1.00 92.06 74 ASN A N 1
ATOM 598 C CA . ASN A 1 74 ? -19.442 3.607 20.140 1.00 92.06 74 ASN A CA 1
ATOM 599 C C . ASN A 1 74 ? -19.379 4.290 18.764 1.00 92.06 74 ASN A C 1
ATOM 601 O O . ASN A 1 74 ? -18.841 3.735 17.804 1.00 92.06 74 ASN A O 1
ATOM 605 N N . GLU A 1 75 ? -19.940 5.496 18.670 1.00 93.25 75 GLU A N 1
ATOM 606 C CA . GLU A 1 75 ? -20.015 6.257 17.419 1.00 93.25 75 GLU A CA 1
ATOM 607 C C . GLU A 1 75 ? -18.634 6.708 16.917 1.00 93.25 75 GLU A C 1
ATOM 609 O O . GLU A 1 75 ? -18.362 6.624 15.719 1.00 93.25 75 GLU A O 1
ATOM 614 N N . GLU A 1 76 ? -17.727 7.096 17.816 1.00 94.00 76 GLU A N 1
ATOM 615 C CA . GLU A 1 76 ? -16.353 7.472 17.463 1.00 94.00 76 GLU A CA 1
ATOM 616 C C . GLU A 1 76 ? -15.591 6.276 16.879 1.00 94.00 76 GLU A C 1
ATOM 618 O O . GLU A 1 76 ? -14.971 6.383 15.818 1.00 94.00 76 GLU A O 1
ATOM 623 N N . ALA A 1 77 ? -15.709 5.106 17.514 1.00 94.81 77 ALA A N 1
ATOM 624 C CA . ALA A 1 77 ? -15.125 3.869 17.003 1.00 94.81 77 ALA A CA 1
ATOM 625 C C . ALA A 1 77 ? -15.726 3.485 15.639 1.00 94.81 77 ALA A C 1
ATOM 627 O O . ALA A 1 77 ? -15.010 3.053 14.733 1.00 94.81 77 ALA A O 1
ATOM 628 N N . ALA A 1 78 ? -17.036 3.679 15.456 1.00 96.12 78 ALA A N 1
ATOM 629 C CA . ALA A 1 78 ? -17.711 3.382 14.197 1.00 96.12 78 ALA A CA 1
ATOM 630 C C . ALA A 1 78 ? -17.217 4.288 13.061 1.00 96.12 78 ALA A C 1
ATOM 632 O O . ALA A 1 78 ? -16.984 3.804 11.951 1.00 96.12 78 ALA A O 1
ATOM 633 N N . LEU A 1 79 ? -17.029 5.584 13.329 1.00 96.88 79 LEU A N 1
ATOM 634 C CA . LEU A 1 79 ? -16.457 6.540 12.379 1.00 96.88 79 LEU A CA 1
ATOM 635 C C . LEU A 1 79 ? -15.008 6.187 12.031 1.00 96.88 79 LEU A C 1
ATOM 637 O O . LEU A 1 79 ? -14.665 6.137 10.849 1.00 96.88 79 LEU A O 1
ATOM 641 N N . PHE A 1 80 ? -14.194 5.861 13.036 1.00 97.69 80 PHE A N 1
ATOM 642 C CA . PHE A 1 80 ? -12.818 5.414 12.842 1.00 97.69 80 PHE A CA 1
ATOM 643 C C . PHE A 1 80 ? -12.738 4.181 11.932 1.00 97.69 80 PHE A C 1
ATOM 645 O O . PHE A 1 80 ? -12.032 4.203 10.927 1.00 97.69 80 PHE A O 1
ATOM 652 N N . TYR A 1 81 ? -13.495 3.116 12.219 1.00 98.12 81 TYR A N 1
ATOM 653 C CA . TYR A 1 81 ? -13.430 1.892 11.414 1.00 98.12 81 TYR A CA 1
ATOM 654 C C . TYR A 1 81 ? -13.997 2.066 10.005 1.00 98.12 81 TYR A C 1
ATOM 656 O O . TYR A 1 81 ? -13.517 1.421 9.074 1.00 98.12 81 TYR A O 1
ATOM 664 N N . ARG A 1 82 ? -14.987 2.948 9.812 1.00 98.19 82 ARG A N 1
ATOM 665 C CA . ARG A 1 82 ? -15.451 3.320 8.466 1.00 98.19 82 ARG A CA 1
ATOM 666 C C . ARG A 1 82 ? -14.340 3.995 7.668 1.00 98.19 82 ARG A C 1
ATOM 668 O O . ARG A 1 82 ? -14.123 3.606 6.523 1.00 98.19 82 ARG A O 1
ATOM 675 N N . GLY A 1 83 ? -13.644 4.956 8.276 1.00 98.31 83 GLY A N 1
ATOM 676 C CA . GLY A 1 83 ? -12.511 5.643 7.658 1.00 98.31 83 GLY A CA 1
ATOM 677 C C . GLY A 1 83 ? -11.372 4.681 7.328 1.00 98.31 83 GLY A C 1
ATOM 678 O O . GLY A 1 83 ? -10.945 4.607 6.179 1.00 98.31 83 GLY A O 1
ATOM 679 N N . LEU A 1 84 ? -10.968 3.859 8.299 1.00 98.50 84 LEU A N 1
ATOM 680 C CA . LEU A 1 84 ? -9.891 2.886 8.134 1.00 98.50 84 LEU A CA 1
ATOM 681 C C . LEU A 1 84 ? -10.194 1.902 7.000 1.00 98.50 84 LEU A C 1
ATOM 683 O O . LEU A 1 84 ? -9.374 1.711 6.110 1.00 98.50 84 LEU A O 1
ATOM 687 N N . LEU A 1 85 ? -11.388 1.302 6.989 1.00 98.62 85 LEU A N 1
ATOM 688 C CA . LEU A 1 85 ? -11.770 0.364 5.933 1.00 98.62 85 LEU A CA 1
ATOM 689 C C . LEU A 1 85 ? -11.918 1.047 4.565 1.00 98.62 85 LEU A C 1
ATOM 691 O O . LEU A 1 85 ? -11.739 0.391 3.542 1.00 98.62 85 LEU A O 1
ATOM 695 N N . ALA A 1 86 ? -12.284 2.329 4.509 1.00 98.62 86 ALA A N 1
ATOM 696 C CA . ALA A 1 86 ? -12.310 3.072 3.252 1.00 98.62 86 ALA A CA 1
ATOM 697 C C . ALA A 1 86 ? -10.889 3.300 2.714 1.00 98.62 86 ALA A C 1
ATOM 699 O O . ALA A 1 86 ? -10.637 3.034 1.540 1.00 98.62 86 ALA A O 1
ATOM 700 N N . ASP A 1 87 ? -9.959 3.721 3.571 1.00 98.50 87 ASP A N 1
ATOM 701 C CA . ASP A 1 87 ? -8.562 3.949 3.188 1.00 98.50 87 ASP A CA 1
ATOM 702 C C . ASP A 1 87 ? -7.864 2.649 2.774 1.00 98.50 87 ASP A C 1
ATOM 704 O O . ASP A 1 87 ? -7.227 2.614 1.724 1.00 98.50 87 ASP A O 1
ATOM 708 N N . LEU A 1 88 ? -8.060 1.552 3.515 1.00 98.69 88 LEU A N 1
ATOM 709 C CA . LEU A 1 88 ? -7.492 0.245 3.165 1.00 98.69 88 LEU A CA 1
ATOM 710 C C . LEU A 1 88 ? -8.025 -0.292 1.826 1.00 98.69 88 LEU A C 1
ATOM 712 O O . LEU A 1 88 ? -7.267 -0.894 1.070 1.00 98.69 88 LEU A O 1
ATOM 716 N N . ARG A 1 89 ? -9.302 -0.051 1.494 1.00 98.62 89 ARG A N 1
ATOM 717 C CA . ARG A 1 89 ? -9.856 -0.426 0.179 1.00 98.62 89 ARG A CA 1
ATOM 718 C C . ARG A 1 89 ? -9.262 0.400 -0.954 1.00 98.62 89 ARG A C 1
ATOM 720 O O . ARG A 1 89 ? -8.959 -0.159 -2.001 1.00 98.62 89 ARG A O 1
ATOM 727 N N . HIS A 1 90 ? -9.085 1.707 -0.765 1.00 98.44 90 HIS A N 1
ATOM 728 C CA . HIS A 1 90 ? -8.409 2.529 -1.771 1.00 98.44 90 HIS A CA 1
ATOM 729 C C . HIS A 1 90 ? -6.957 2.093 -1.959 1.00 98.44 90 HIS A C 1
ATOM 731 O O . HIS A 1 90 ? -6.507 1.959 -3.094 1.00 98.44 90 HIS A O 1
ATOM 737 N N . LEU A 1 91 ? -6.253 1.815 -0.860 1.00 98.69 91 LEU A N 1
ATOM 738 C CA . LEU A 1 91 ? -4.885 1.317 -0.895 1.00 98.69 91 LEU A CA 1
ATOM 739 C C . LEU A 1 91 ? -4.779 -0.001 -1.670 1.00 98.69 91 LEU A C 1
ATOM 741 O O . LEU A 1 91 ? -3.902 -0.124 -2.519 1.00 98.69 91 LEU A O 1
ATOM 745 N N . LEU A 1 92 ? -5.691 -0.950 -1.427 1.00 98.81 92 LEU A N 1
ATOM 746 C CA . LEU A 1 92 ? -5.760 -2.204 -2.180 1.00 98.81 92 LEU A CA 1
ATOM 747 C C . LEU A 1 92 ? -5.887 -1.940 -3.687 1.00 98.81 92 LEU A C 1
ATOM 749 O O . LEU A 1 92 ? -5.048 -2.399 -4.458 1.00 98.81 92 LEU A O 1
ATOM 753 N N . VAL A 1 93 ? -6.867 -1.128 -4.093 1.00 98.69 93 VAL A N 1
ATOM 754 C CA . VAL A 1 93 ? -7.113 -0.808 -5.510 1.00 98.69 93 VAL A CA 1
ATOM 755 C C . VAL A 1 93 ? -5.900 -0.138 -6.164 1.00 98.69 93 VAL A C 1
ATOM 757 O O . VAL A 1 93 ? -5.543 -0.467 -7.299 1.00 98.69 93 VAL A O 1
ATOM 760 N N . PHE A 1 94 ? -5.244 0.803 -5.478 1.00 98.56 94 PHE A N 1
ATOM 761 C CA . PHE A 1 94 ? -4.037 1.446 -6.004 1.00 98.56 94 PHE A CA 1
ATOM 762 C C . PHE A 1 94 ? -2.890 0.451 -6.173 1.00 98.56 94 PHE A C 1
ATOM 764 O O . PHE A 1 94 ? -2.232 0.446 -7.216 1.00 98.56 94 PHE A O 1
ATOM 771 N N . SER A 1 95 ? -2.690 -0.428 -5.195 1.00 98.69 95 SER A N 1
ATOM 772 C CA . SER A 1 95 ? -1.643 -1.446 -5.244 1.00 98.69 95 SER A CA 1
ATOM 773 C C . SER A 1 95 ? -1.875 -2.471 -6.346 1.00 98.69 95 SER A C 1
ATOM 775 O O . SER A 1 95 ? -0.940 -2.763 -7.087 1.00 98.69 95 SER A O 1
ATOM 777 N N . GLU A 1 96 ? -3.107 -2.942 -6.540 1.00 98.69 96 GLU A N 1
ATOM 778 C CA . GLU A 1 96 ? -3.480 -3.821 -7.659 1.00 98.69 96 GLU A CA 1
ATOM 779 C C . GLU A 1 96 ? -3.263 -3.143 -9.014 1.00 98.69 96 GLU A C 1
ATOM 781 O O . GLU A 1 96 ? -2.678 -3.723 -9.930 1.00 98.69 96 GLU A O 1
ATOM 786 N N . THR A 1 97 ? -3.678 -1.880 -9.136 1.00 98.56 97 THR A N 1
ATOM 787 C CA . THR A 1 97 ? -3.540 -1.114 -10.381 1.00 98.56 97 THR A CA 1
ATOM 788 C C . THR A 1 97 ? -2.078 -1.019 -10.811 1.00 98.56 97 THR A C 1
ATOM 790 O O . THR A 1 97 ? -1.746 -1.212 -11.983 1.00 98.56 97 THR A O 1
ATOM 793 N N . VAL A 1 98 ? -1.187 -0.708 -9.872 1.00 98.19 98 VAL A N 1
ATOM 794 C CA . VAL A 1 98 ? 0.246 -0.593 -10.148 1.00 98.19 98 VAL A CA 1
ATOM 795 C C . VAL A 1 98 ? 0.885 -1.969 -10.342 1.00 98.19 98 VAL A C 1
ATOM 797 O O . VAL A 1 98 ? 1.703 -2.128 -11.250 1.00 98.19 98 VAL A O 1
ATOM 800 N N . TYR A 1 99 ? 0.494 -2.965 -9.545 1.00 98.75 99 TYR A N 1
ATOM 801 C CA . TYR A 1 99 ? 0.939 -4.351 -9.691 1.00 98.75 99 TYR A CA 1
ATOM 802 C C . TYR A 1 99 ? 0.714 -4.857 -11.121 1.00 98.75 99 TYR A C 1
ATOM 804 O O . TYR A 1 99 ? 1.653 -5.331 -11.764 1.00 98.75 99 TYR A O 1
ATOM 812 N N . GLU A 1 100 ? -0.486 -4.649 -11.668 1.00 98.56 100 GLU A N 1
ATOM 813 C CA . GLU A 1 100 ? -0.814 -5.048 -13.03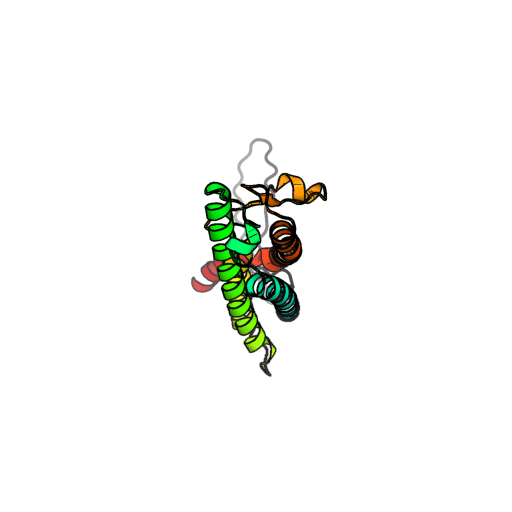6 1.00 98.56 100 GLU A CA 1
ATOM 814 C C . GLU A 1 100 ? 0.008 -4.294 -14.087 1.00 98.56 100 GLU A C 1
ATOM 816 O O . GLU A 1 100 ? 0.535 -4.909 -15.019 1.00 98.56 100 GLU A O 1
ATOM 821 N N . LYS A 1 101 ? 0.189 -2.975 -13.928 1.00 98.06 101 LYS A N 1
ATOM 822 C CA . LYS A 1 101 ? 1.025 -2.168 -14.837 1.00 98.06 101 LYS A CA 1
ATOM 823 C C . LYS A 1 101 ? 2.457 -2.699 -14.901 1.00 98.06 101 LYS A C 1
ATOM 825 O O . LYS A 1 101 ? 2.974 -2.934 -15.995 1.00 98.06 101 LYS A O 1
ATOM 830 N N . ILE A 1 102 ? 3.078 -2.944 -13.746 1.00 98.12 102 ILE A N 1
ATOM 831 C CA . ILE A 1 102 ? 4.441 -3.484 -13.671 1.00 98.12 102 ILE A CA 1
ATOM 832 C C . ILE A 1 102 ? 4.484 -4.905 -14.250 1.00 98.12 102 ILE A C 1
ATOM 834 O O . ILE A 1 102 ? 5.372 -5.225 -15.043 1.00 98.12 102 ILE A O 1
ATOM 838 N N . GLY A 1 103 ? 3.495 -5.741 -13.928 1.00 98.06 103 GLY A N 1
ATOM 839 C CA . GLY A 1 103 ? 3.383 -7.100 -14.452 1.00 98.06 103 GLY A CA 1
ATOM 840 C C . GLY A 1 103 ? 3.307 -7.142 -15.982 1.00 98.06 103 GLY A C 1
ATOM 841 O O . GLY A 1 103 ? 3.960 -7.978 -16.610 1.00 98.06 103 GLY A O 1
ATOM 842 N N . ILE A 1 104 ? 2.570 -6.218 -16.607 1.00 97.81 104 ILE A N 1
ATOM 843 C CA . ILE A 1 104 ? 2.514 -6.086 -18.071 1.00 97.81 104 ILE A CA 1
ATOM 844 C C . ILE A 1 104 ? 3.902 -5.791 -18.643 1.00 97.81 104 ILE A C 1
ATOM 846 O O . ILE A 1 104 ? 4.280 -6.408 -19.639 1.00 97.81 104 ILE A O 1
ATOM 850 N N . VAL A 1 105 ? 4.666 -4.880 -18.034 1.00 96.50 105 VAL A N 1
ATOM 851 C CA . VAL A 1 105 ? 6.010 -4.513 -18.511 1.00 96.50 105 VAL A CA 1
ATOM 852 C C . VAL A 1 105 ? 6.991 -5.679 -18.364 1.00 96.50 105 VAL A C 1
ATOM 854 O O . VAL A 1 105 ? 7.728 -5.975 -19.304 1.00 96.50 105 VAL A O 1
ATOM 857 N N . LEU A 1 106 ? 6.959 -6.386 -17.231 1.00 97.25 106 LEU A N 1
ATOM 858 C CA . LEU A 1 106 ? 7.850 -7.518 -16.947 1.00 97.25 106 LEU A CA 1
ATOM 859 C C . LEU A 1 106 ? 7.620 -8.728 -17.863 1.00 97.25 106 LEU A C 1
ATOM 861 O O . LEU A 1 106 ? 8.560 -9.472 -18.136 1.00 97.25 106 LEU A O 1
ATOM 865 N N . ARG A 1 107 ? 6.391 -8.931 -18.355 1.00 96.69 107 ARG A N 1
ATOM 866 C CA . ARG A 1 107 ? 6.046 -10.050 -19.251 1.00 96.69 107 ARG A CA 1
ATOM 867 C C . ARG A 1 107 ? 6.416 -9.811 -20.718 1.00 96.69 107 ARG A C 1
ATOM 869 O O . ARG A 1 107 ? 6.302 -10.735 -21.524 1.00 96.69 107 ARG A O 1
ATOM 876 N N . ARG A 1 108 ? 6.820 -8.595 -21.101 1.00 93.25 108 ARG A N 1
ATOM 877 C CA . ARG A 1 108 ? 7.189 -8.298 -22.492 1.00 93.25 108 ARG A CA 1
ATOM 878 C C . ARG A 1 108 ? 8.501 -8.999 -22.875 1.00 93.25 108 ARG A C 1
ATOM 880 O O . ARG A 1 108 ? 9.417 -9.053 -22.059 1.00 93.25 108 ARG A O 1
ATOM 887 N N . PRO A 1 109 ? 8.639 -9.467 -24.131 1.00 91.81 109 PRO A N 1
ATOM 888 C CA . PRO A 1 109 ? 9.883 -10.078 -24.607 1.00 91.81 109 PRO A CA 1
ATOM 889 C C . PRO A 1 109 ? 11.051 -9.083 -24.617 1.00 91.81 109 PRO A C 1
ATOM 891 O O . PRO A 1 109 ? 12.183 -9.454 -24.321 1.00 91.81 109 PRO A O 1
ATOM 894 N N . ASN A 1 110 ? 10.759 -7.811 -24.904 1.00 91.69 110 ASN A N 1
ATOM 895 C CA . ASN A 1 110 ? 11.701 -6.703 -24.800 1.00 91.69 110 ASN A CA 1
ATOM 896 C C . ASN A 1 110 ? 11.268 -5.804 -23.641 1.00 91.69 110 ASN A C 1
ATOM 898 O O . ASN A 1 110 ? 10.140 -5.306 -23.635 1.00 91.69 110 ASN A O 1
ATOM 902 N N . PHE A 1 111 ? 12.161 -5.609 -22.672 1.00 93.38 111 PHE A N 1
ATOM 903 C CA . PHE A 1 111 ? 11.887 -4.776 -21.507 1.00 93.38 111 PHE A CA 1
ATOM 904 C C . PHE A 1 111 ? 11.803 -3.299 -21.912 1.00 93.38 111 PHE A C 1
ATOM 906 O O . PHE A 1 111 ? 12.757 -2.740 -22.450 1.00 93.38 111 PHE A O 1
ATOM 913 N N . ASP A 1 112 ? 10.647 -2.687 -21.662 1.00 94.56 112 ASP A N 1
ATOM 914 C CA . ASP A 1 112 ? 10.375 -1.281 -21.957 1.00 94.56 112 ASP A CA 1
ATOM 915 C C . ASP A 1 112 ? 10.696 -0.432 -20.723 1.00 94.56 112 ASP A C 1
ATOM 917 O O . ASP A 1 112 ? 9.889 -0.318 -19.797 1.00 94.56 112 ASP A O 1
ATOM 921 N N . THR A 1 113 ? 11.904 0.131 -20.708 1.00 93.62 113 THR A N 1
ATOM 922 C CA . THR A 1 113 ? 12.414 0.910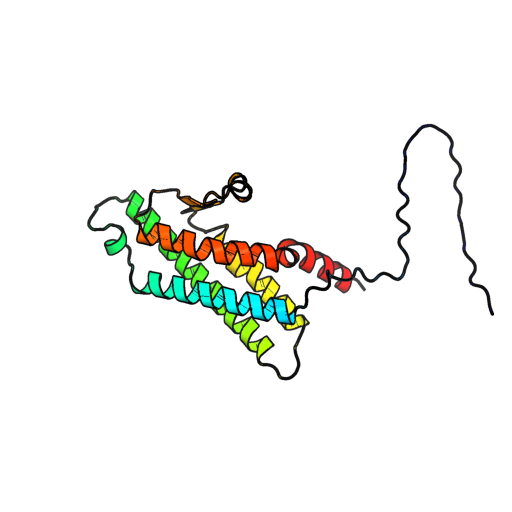 -19.577 1.00 93.62 113 THR A CA 1
ATOM 923 C C . THR A 1 113 ? 11.548 2.131 -19.272 1.00 93.62 113 THR A C 1
ATOM 925 O O . THR A 1 113 ? 11.283 2.398 -18.105 1.00 93.62 113 THR A O 1
ATOM 928 N N . GLU A 1 114 ? 11.050 2.848 -20.285 1.00 91.81 114 GLU A N 1
ATOM 929 C CA . GLU A 1 114 ? 10.242 4.051 -20.045 1.00 91.81 114 GLU A CA 1
ATOM 930 C C . GLU A 1 114 ? 8.883 3.688 -19.427 1.00 91.81 114 GLU A C 1
ATOM 932 O O . GLU A 1 114 ? 8.404 4.362 -18.511 1.00 91.81 114 GLU A O 1
ATOM 937 N N . ALA A 1 115 ? 8.255 2.604 -19.896 1.00 94.44 115 ALA A N 1
ATOM 938 C CA . ALA A 1 115 ? 7.016 2.113 -19.298 1.00 94.44 115 ALA A CA 1
ATOM 939 C C . ALA A 1 115 ? 7.223 1.615 -17.856 1.00 94.44 115 ALA A C 1
ATOM 941 O O . ALA A 1 115 ? 6.351 1.826 -17.006 1.00 94.44 115 ALA A O 1
ATOM 942 N N . ALA A 1 116 ? 8.370 0.989 -17.569 1.00 96.19 116 ALA A N 1
ATOM 943 C CA . ALA A 1 116 ? 8.737 0.565 -16.220 1.00 96.19 116 ALA A CA 1
ATOM 944 C C . ALA A 1 116 ? 8.879 1.767 -15.277 1.00 96.19 116 ALA A C 1
ATOM 946 O O . ALA A 1 116 ? 8.218 1.803 -14.243 1.00 96.19 116 ALA A O 1
ATOM 947 N N . GLU A 1 117 ? 9.659 2.783 -15.656 1.00 95.19 117 GLU A N 1
ATOM 948 C CA . GLU A 1 117 ? 9.859 3.992 -14.843 1.00 95.19 117 GLU A CA 1
ATOM 949 C C . GLU A 1 117 ? 8.542 4.722 -14.555 1.00 95.19 117 GLU A C 1
ATOM 951 O O . GLU A 1 117 ? 8.296 5.135 -13.424 1.00 95.19 117 GLU A O 1
ATOM 956 N N . ARG A 1 118 ? 7.643 4.827 -15.544 1.00 94.69 118 ARG A N 1
ATOM 957 C CA . ARG A 1 118 ? 6.297 5.389 -15.329 1.00 94.69 118 ARG A CA 1
ATOM 958 C C . ARG A 1 118 ? 5.477 4.569 -14.332 1.00 94.69 118 ARG A C 1
ATOM 960 O O . ARG A 1 118 ? 4.774 5.144 -13.510 1.00 94.69 118 ARG A O 1
ATOM 967 N N . SER A 1 119 ? 5.570 3.244 -14.393 1.00 97.44 119 SER A N 1
ATOM 968 C CA . SER A 1 119 ? 4.845 2.363 -13.471 1.00 97.44 119 SER A CA 1
ATOM 969 C C . SER A 1 119 ? 5.415 2.433 -12.049 1.00 97.44 119 SER A C 1
ATOM 971 O O . SER A 1 119 ? 4.653 2.399 -11.090 1.00 97.44 119 SER A O 1
ATOM 973 N N . LEU A 1 120 ? 6.734 2.587 -11.900 1.00 97.56 120 LEU A N 1
ATOM 974 C CA . LEU A 1 120 ? 7.401 2.786 -10.607 1.00 97.56 120 LEU A CA 1
ATOM 975 C C . LEU A 1 120 ? 7.094 4.163 -10.002 1.00 97.56 120 LEU A C 1
ATOM 977 O O . LEU A 1 120 ? 6.883 4.278 -8.797 1.00 97.56 120 LEU A O 1
ATOM 981 N N . TYR A 1 121 ? 6.981 5.194 -10.841 1.00 96.56 121 TYR A N 1
ATOM 982 C CA . TYR A 1 121 ? 6.474 6.501 -10.430 1.00 96.56 121 TYR A CA 1
ATOM 983 C C . TYR A 1 121 ? 5.039 6.413 -9.888 1.00 96.56 121 TYR A C 1
ATOM 985 O O . TYR A 1 121 ? 4.747 6.922 -8.805 1.0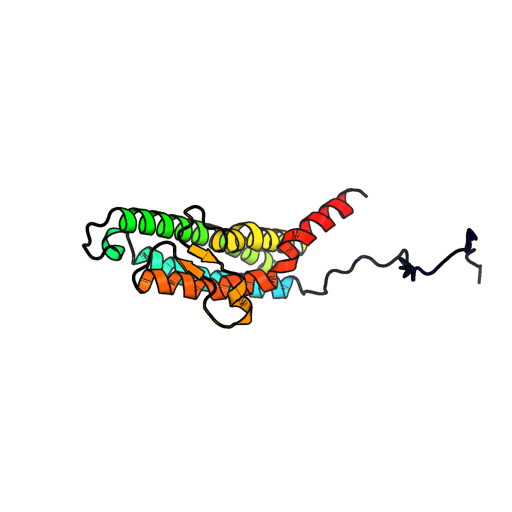0 96.56 121 TYR A O 1
ATOM 993 N N . ASP A 1 122 ? 4.156 5.714 -10.607 1.00 97.25 122 ASP A N 1
ATOM 994 C CA . ASP A 1 122 ? 2.790 5.459 -10.146 1.00 97.25 122 ASP A CA 1
ATOM 995 C C . ASP A 1 122 ? 2.777 4.649 -8.837 1.00 97.25 122 ASP A C 1
ATOM 997 O O . ASP A 1 122 ? 1.979 4.950 -7.952 1.00 97.25 122 ASP A O 1
ATOM 1001 N N . ALA A 1 123 ? 3.680 3.673 -8.671 1.00 98.25 123 ALA A N 1
ATOM 1002 C CA . ALA A 1 123 ? 3.823 2.904 -7.432 1.00 98.25 123 ALA A CA 1
ATOM 1003 C C . ALA A 1 123 ? 4.064 3.804 -6.220 1.00 98.25 123 ALA A C 1
ATOM 1005 O O . ALA A 1 123 ? 3.385 3.665 -5.200 1.00 98.25 123 ALA A O 1
ATOM 1006 N N . TYR A 1 124 ? 4.979 4.766 -6.352 1.00 98.19 124 TYR A N 1
ATOM 1007 C CA . TYR A 1 124 ? 5.252 5.719 -5.287 1.00 98.19 124 TYR A CA 1
ATOM 1008 C C . TYR A 1 124 ? 4.039 6.621 -5.016 1.00 98.19 124 TYR A C 1
ATOM 1010 O O . TYR A 1 124 ? 3.519 6.682 -3.904 1.00 98.19 124 TYR A O 1
ATOM 1018 N N . HIS A 1 125 ? 3.542 7.315 -6.039 1.00 97.00 125 HIS A N 1
ATOM 1019 C CA . HIS A 1 125 ? 2.562 8.382 -5.827 1.00 97.00 125 HIS A CA 1
ATOM 1020 C C . HIS A 1 125 ? 1.119 7.908 -5.636 1.00 97.00 125 HIS A C 1
ATOM 1022 O O . HIS A 1 125 ? 0.305 8.681 -5.133 1.00 97.00 125 HIS A O 1
ATOM 1028 N N . GLN A 1 126 ? 0.781 6.678 -6.029 1.00 96.38 126 GLN A N 1
ATOM 1029 C CA . GLN A 1 126 ? -0.570 6.133 -5.862 1.00 96.38 126 GLN A CA 1
ATOM 1030 C C . GLN A 1 126 ? -0.648 5.160 -4.688 1.00 96.38 126 GLN A C 1
ATOM 1032 O O . GLN A 1 126 ? -1.582 5.258 -3.903 1.00 96.38 126 GLN A O 1
ATOM 1037 N N . ALA A 1 127 ? 0.316 4.247 -4.542 1.00 97.94 127 ALA A N 1
ATOM 1038 C CA . ALA A 1 127 ? 0.261 3.220 -3.502 1.00 97.94 127 ALA A CA 1
ATOM 1039 C C . ALA A 1 127 ? 1.016 3.648 -2.233 1.00 97.94 127 ALA A C 1
ATOM 1041 O O . ALA A 1 127 ? 0.409 3.764 -1.169 1.00 97.94 127 ALA A O 1
ATOM 1042 N N . VAL A 1 128 ? 2.314 3.960 -2.344 1.00 98.19 128 VAL A N 1
ATOM 1043 C CA . VAL A 1 128 ? 3.142 4.350 -1.184 1.00 98.19 128 VAL A CA 1
ATOM 1044 C C . VAL A 1 128 ? 2.583 5.608 -0.516 1.00 98.19 128 VAL A C 1
ATOM 1046 O O . VAL A 1 128 ? 2.317 5.608 0.684 1.00 98.19 128 VAL A O 1
ATOM 1049 N N . ALA A 1 129 ? 2.318 6.661 -1.291 1.00 96.88 129 ALA A N 1
ATOM 1050 C CA . ALA A 1 129 ? 1.765 7.902 -0.758 1.00 96.88 129 ALA A CA 1
ATOM 1051 C C . ALA A 1 129 ? 0.387 7.702 -0.098 1.00 96.88 129 ALA A C 1
ATOM 1053 O O . ALA A 1 129 ? 0.131 8.286 0.952 1.00 96.88 129 ALA A O 1
ATOM 1054 N N . ALA A 1 130 ? -0.484 6.854 -0.655 1.00 97.75 130 ALA A N 1
ATOM 1055 C CA . ALA A 1 130 ? -1.794 6.585 -0.060 1.00 97.75 130 ALA A CA 1
ATOM 1056 C C . ALA A 1 130 ? -1.697 5.874 1.299 1.00 97.75 130 ALA A C 1
ATOM 1058 O O . ALA A 1 130 ? -2.545 6.107 2.160 1.00 97.75 130 ALA A O 1
ATOM 1059 N N . PHE A 1 131 ? -0.670 5.043 1.513 1.00 98.12 131 PHE A N 1
ATOM 1060 C CA . PHE A 1 131 ? -0.437 4.411 2.810 1.00 98.12 131 PHE A CA 1
ATOM 1061 C C . PHE A 1 131 ? 0.031 5.418 3.869 1.00 98.12 131 PHE A C 1
ATOM 1063 O O . PHE A 1 131 ? -0.490 5.408 4.983 1.00 98.12 131 PHE A O 1
ATOM 1070 N N . PHE A 1 132 ? 0.995 6.285 3.552 1.00 96.88 132 PHE A N 1
ATOM 1071 C CA . PHE A 1 132 ? 1.553 7.229 4.533 1.00 96.88 132 PHE A CA 1
ATOM 1072 C C . PHE A 1 132 ? 0.683 8.474 4.756 1.00 96.88 132 PHE A C 1
ATOM 1074 O O . PHE A 1 132 ? 0.772 9.103 5.812 1.00 96.88 132 PHE A O 1
ATOM 1081 N N . TYR A 1 133 ? -0.194 8.798 3.803 1.00 96.19 133 TYR A N 1
ATOM 1082 C CA . TYR A 1 133 ? -1.112 9.936 3.867 1.00 96.19 133 TYR A CA 1
ATOM 1083 C C . TYR A 1 133 ? -2.570 9.487 3.651 1.00 96.19 133 TYR A C 1
ATOM 1085 O O . TYR A 1 133 ? -3.197 9.860 2.652 1.00 96.19 133 TYR A O 1
ATOM 1093 N N . PRO A 1 134 ? -3.129 8.668 4.566 1.00 97.00 134 PRO A N 1
ATOM 1094 C CA . PRO A 1 134 ? -4.482 8.141 4.430 1.00 97.00 134 PRO A CA 1
ATOM 1095 C C . PRO A 1 134 ? -5.522 9.264 4.528 1.00 97.00 134 PRO A C 1
ATOM 1097 O O . PRO A 1 134 ? -5.443 10.138 5.393 1.00 97.00 134 PRO A O 1
ATOM 1100 N N . LYS A 1 135 ? -6.543 9.224 3.666 1.00 97.06 135 LYS A N 1
ATOM 1101 C CA . LYS A 1 135 ? -7.524 10.312 3.518 1.00 97.06 135 LYS A CA 1
ATOM 1102 C C . LYS A 1 135 ? -8.341 10.567 4.785 1.00 97.06 135 LYS A C 1
ATOM 1104 O O . LYS A 1 135 ? -8.713 11.710 5.037 1.00 97.06 135 LYS A O 1
ATOM 1109 N N . ASN A 1 136 ? -8.664 9.525 5.550 1.00 97.44 136 ASN A N 1
ATOM 1110 C CA . ASN A 1 136 ? -9.451 9.656 6.776 1.00 97.44 136 ASN A CA 1
ATOM 1111 C C . ASN A 1 136 ? -8.577 9.832 8.029 1.00 97.44 136 ASN A C 1
ATOM 1113 O O . ASN A 1 136 ? -9.122 9.853 9.133 1.00 97.44 136 ASN A O 1
ATOM 1117 N N . GLU A 1 137 ? -7.248 9.935 7.883 1.00 95.75 137 GLU A N 1
ATOM 1118 C CA . GLU A 1 137 ? -6.300 10.213 8.976 1.00 95.75 137 GLU A CA 1
ATOM 1119 C C . GLU A 1 137 ? -6.483 9.279 10.190 1.00 95.75 137 GLU A C 1
ATOM 1121 O O . GLU A 1 137 ? -6.379 9.680 11.354 1.00 95.75 137 GLU A O 1
ATOM 1126 N N . CYS A 1 138 ? -6.807 8.008 9.930 1.00 97.38 138 CYS A N 1
ATOM 1127 C CA . CYS A 1 138 ? -7.013 7.014 10.988 1.00 97.38 138 CYS A CA 1
ATOM 1128 C C . CYS A 1 138 ? -5.697 6.672 11.708 1.00 97.38 138 CYS A C 1
ATOM 1130 O O . CYS A 1 138 ? -5.691 6.293 12.882 1.00 97.38 138 CYS A O 1
ATOM 1132 N N . TYR A 1 139 ? -4.571 6.851 11.030 1.00 97.50 139 TYR A N 1
ATOM 1133 C CA . TYR A 1 139 ? -3.246 6.815 11.622 1.00 97.50 139 TYR A CA 1
ATOM 1134 C C . TYR A 1 139 ? -2.336 7.834 10.937 1.00 97.50 139 TYR A C 1
ATOM 1136 O O . TYR A 1 139 ? -2.647 8.333 9.855 1.00 97.50 139 TYR A O 1
ATOM 1144 N N . SER A 1 140 ? -1.207 8.120 11.572 1.00 95.31 140 SER A N 1
ATOM 1145 C CA . SER A 1 140 ? -0.119 8.918 11.016 1.00 95.31 140 SER A CA 1
ATOM 1146 C C . SER A 1 140 ? 1.230 8.285 11.339 1.00 95.31 140 SER A C 1
ATOM 1148 O O . SER A 1 140 ? 1.359 7.515 12.291 1.00 95.31 140 SER A O 1
ATOM 1150 N N . GLU A 1 141 ? 2.241 8.592 10.536 1.00 92.69 141 GLU A N 1
ATOM 1151 C CA . GLU A 1 141 ? 3.619 8.191 10.805 1.00 92.69 141 GLU A CA 1
ATOM 1152 C C . GLU A 1 141 ? 4.323 9.235 11.688 1.00 92.69 141 GLU A C 1
ATOM 1154 O O . GLU A 1 141 ? 4.248 10.439 11.441 1.00 92.69 141 GLU A O 1
ATOM 1159 N N . ASP A 1 142 ? 5.046 8.775 12.707 1.00 87.75 142 ASP A N 1
ATOM 1160 C CA . ASP A 1 142 ? 5.980 9.584 13.485 1.00 87.75 142 ASP A CA 1
ATOM 1161 C C . ASP A 1 142 ? 7.420 9.227 13.098 1.00 87.75 142 ASP A C 1
ATOM 1163 O O . ASP A 1 142 ? 8.014 8.271 13.607 1.00 87.75 142 ASP A O 1
ATOM 1167 N N . GLY A 1 143 ? 7.996 10.038 12.204 1.00 78.56 143 GLY A N 1
ATOM 1168 C CA . GLY A 1 143 ? 9.333 9.830 11.637 1.00 78.56 143 GLY A CA 1
ATOM 1169 C C . GLY A 1 143 ? 10.480 9.807 12.656 1.00 78.56 143 GLY A C 1
ATOM 1170 O O . GLY A 1 143 ? 11.588 9.393 12.322 1.00 78.56 143 GLY A O 1
ATOM 1171 N N . ARG A 1 144 ? 10.244 10.185 13.920 1.00 78.88 144 ARG A N 1
ATOM 1172 C CA . ARG A 1 144 ? 11.248 10.064 14.994 1.00 78.88 144 ARG A CA 1
ATOM 1173 C C . ARG A 1 144 ? 11.518 8.616 15.386 1.00 78.88 144 ARG A C 1
ATOM 1175 O O . ARG A 1 144 ? 12.561 8.325 15.963 1.00 78.88 144 ARG A O 1
ATOM 1182 N N . TYR A 1 145 ? 10.585 7.709 15.108 1.00 78.38 145 TYR A N 1
ATOM 1183 C CA . TYR A 1 145 ? 10.717 6.313 15.513 1.00 78.38 145 TYR A CA 1
ATOM 1184 C C . TYR A 1 145 ? 11.434 5.439 14.481 1.00 78.38 145 TYR A C 1
ATOM 1186 O O . TYR A 1 145 ? 11.924 4.375 14.865 1.00 78.38 145 TYR A O 1
ATOM 1194 N N . ALA A 1 146 ? 11.631 5.935 13.252 1.00 67.31 146 ALA A N 1
ATOM 1195 C CA . ALA A 1 146 ? 12.327 5.234 12.169 1.00 67.31 146 ALA A CA 1
ATOM 1196 C C . ALA A 1 146 ? 13.739 4.743 12.557 1.00 67.31 146 ALA A C 1
ATOM 1198 O O . ALA A 1 146 ? 14.176 3.691 12.107 1.00 67.31 146 ALA A O 1
ATOM 1199 N N . TYR A 1 147 ? 14.440 5.457 13.447 1.00 62.25 147 TYR A N 1
ATOM 1200 C CA . TYR A 1 147 ? 15.792 5.098 13.907 1.00 62.25 147 TYR A CA 1
ATOM 1201 C C . TYR A 1 147 ? 15.839 4.452 15.303 1.00 62.25 147 TYR A C 1
ATOM 1203 O O . TYR A 1 147 ? 16.921 4.202 15.833 1.00 62.25 147 TYR A O 1
ATOM 1211 N N . THR A 1 148 ? 14.686 4.186 15.925 1.00 74.50 148 THR A N 1
ATOM 1212 C CA . THR A 1 148 ? 14.604 3.614 17.288 1.00 74.50 148 THR A CA 1
ATOM 1213 C C . THR A 1 148 ? 14.119 2.164 17.320 1.00 74.50 148 THR A C 1
ATOM 1215 O O . THR A 1 148 ? 14.147 1.540 18.379 1.00 74.50 148 THR A O 1
ATOM 1218 N N . GLY A 1 149 ? 13.666 1.629 16.180 1.00 69.50 149 GLY A N 1
ATOM 1219 C CA . GLY A 1 149 ? 13.110 0.277 16.070 1.00 69.50 149 GLY A CA 1
ATOM 1220 C C . GLY A 1 149 ? 11.708 0.113 16.668 1.00 69.50 149 GLY A C 1
ATOM 1221 O O . GLY A 1 149 ? 11.250 -1.015 16.834 1.00 69.50 149 GLY A O 1
ATOM 1222 N N . GLN A 1 150 ? 11.029 1.211 17.020 1.00 78.88 150 GLN A N 1
ATOM 1223 C CA . GLN A 1 150 ? 9.615 1.185 17.403 1.00 78.88 150 GLN A CA 1
ATOM 1224 C C . GLN A 1 150 ? 8.716 1.416 16.187 1.00 78.88 150 GLN A C 1
ATOM 1226 O O . GLN A 1 150 ? 9.105 2.125 15.262 1.00 78.88 150 GLN A O 1
ATOM 1231 N N . ASP A 1 151 ? 7.488 0.889 16.244 1.00 81.69 151 ASP A N 1
ATOM 1232 C CA . ASP A 1 151 ? 6.456 1.149 15.235 1.00 81.69 151 ASP A CA 1
ATOM 1233 C C . ASP A 1 151 ? 6.250 2.668 15.065 1.00 81.69 151 ASP A C 1
ATOM 1235 O O . ASP A 1 151 ? 5.874 3.368 16.016 1.00 81.69 151 ASP A O 1
ATOM 1239 N N . ALA A 1 152 ? 6.471 3.175 13.850 1.00 89.44 152 ALA A N 1
ATOM 1240 C CA . ALA A 1 152 ? 6.294 4.590 13.530 1.00 89.44 152 ALA A CA 1
ATOM 1241 C C . ALA A 1 152 ? 4.812 4.989 13.422 1.00 89.44 152 ALA A C 1
ATOM 1243 O O . ALA A 1 152 ? 4.475 6.164 13.547 1.00 89.44 152 ALA A O 1
ATOM 1244 N N . ILE A 1 153 ? 3.911 4.021 13.241 1.00 94.69 153 ILE A N 1
ATOM 1245 C CA . ILE A 1 153 ? 2.480 4.263 13.060 1.00 94.69 153 ILE A CA 1
ATOM 1246 C C . ILE A 1 153 ? 1.793 4.602 14.390 1.00 94.69 153 ILE A C 1
ATOM 1248 O O . ILE A 1 153 ? 1.818 3.843 15.365 1.00 94.69 153 ILE A O 1
ATOM 1252 N N . ARG A 1 154 ? 1.107 5.745 14.412 1.00 94.75 154 ARG A N 1
ATOM 1253 C CA . ARG A 1 154 ? 0.303 6.251 15.525 1.00 94.75 154 ARG A CA 1
ATOM 1254 C C . ARG A 1 154 ? -1.162 6.291 15.122 1.00 94.75 154 ARG A C 1
ATOM 1256 O O . ARG A 1 154 ? -1.551 7.048 14.243 1.00 94.75 154 ARG A O 1
ATOM 1263 N N . PHE A 1 155 ? -1.983 5.478 15.778 1.00 96.69 155 PHE A N 1
ATOM 1264 C CA . PHE A 1 155 ? -3.423 5.453 15.532 1.00 96.69 155 PHE A CA 1
ATOM 1265 C C . PHE A 1 155 ? -4.128 6.591 16.269 1.00 96.69 155 PHE A C 1
ATOM 1267 O O . PHE A 1 155 ? -3.835 6.854 17.437 1.00 96.69 155 PHE A O 1
ATOM 1274 N N . ARG A 1 156 ? -5.106 7.216 15.607 1.00 94.94 156 ARG A N 1
ATOM 1275 C CA . ARG A 1 156 ? -5.954 8.264 16.194 1.00 94.94 156 ARG A CA 1
ATOM 1276 C C . ARG A 1 156 ? -6.919 7.721 17.251 1.00 94.94 156 ARG A C 1
ATOM 1278 O O . ARG A 1 156 ? -7.245 8.413 18.207 1.00 94.94 156 ARG A O 1
ATOM 1285 N N . PHE A 1 157 ? -7.346 6.477 17.077 1.00 94.31 157 PHE A N 1
ATOM 1286 C CA . PHE A 1 157 ? -8.180 5.723 18.007 1.00 94.31 157 PHE A CA 1
ATOM 1287 C C . PHE A 1 157 ? -7.520 4.367 18.252 1.00 94.31 157 PHE A C 1
ATOM 1289 O O . PHE A 1 157 ? -6.918 3.811 17.336 1.00 94.31 157 PHE A O 1
ATOM 1296 N N . LYS A 1 158 ? -7.615 3.816 19.467 1.00 94.56 158 LYS A N 1
ATOM 1297 C CA . LYS A 1 158 ? -7.003 2.521 19.798 1.00 94.56 158 LYS A CA 1
ATOM 1298 C C . LYS A 1 158 ? -7.771 1.390 19.089 1.00 94.56 158 LYS A C 1
ATOM 1300 O O . LYS A 1 158 ? -8.846 1.028 19.565 1.00 94.56 158 LYS A O 1
ATOM 1305 N N . PRO A 1 159 ? -7.244 0.798 17.999 1.00 95.06 159 PRO A N 1
ATOM 1306 C CA . PRO A 1 159 ? -7.972 -0.226 17.269 1.00 95.06 159 PRO A CA 1
ATOM 1307 C C . PRO A 1 159 ? -7.947 -1.550 18.032 1.00 95.06 159 PRO A C 1
ATOM 1309 O O . PRO A 1 159 ? -7.027 -1.825 18.812 1.00 95.06 159 PRO A O 1
ATOM 1312 N N . ILE A 1 160 ? -8.917 -2.415 17.739 1.00 95.69 160 ILE A N 1
ATOM 1313 C CA . ILE A 1 160 ? -8.820 -3.824 18.110 1.00 95.69 160 ILE A CA 1
ATOM 1314 C C . ILE A 1 160 ? -7.643 -4.488 17.392 1.00 95.69 160 ILE A C 1
ATOM 1316 O O . ILE A 1 160 ? -7.140 -4.010 16.371 1.00 95.69 160 ILE A O 1
ATOM 1320 N N . ARG A 1 161 ? -7.213 -5.627 17.931 1.00 96.12 161 ARG A N 1
ATOM 1321 C CA . ARG A 1 161 ? -6.003 -6.321 17.495 1.00 96.12 161 ARG A CA 1
ATOM 1322 C C . ARG A 1 161 ? -5.939 -6.587 15.975 1.00 96.12 161 ARG A C 1
ATOM 1324 O O . ARG A 1 161 ? -4.937 -6.166 15.406 1.00 96.12 161 ARG A O 1
ATOM 1331 N N . PRO A 1 162 ? -6.966 -7.145 15.301 1.00 96.81 162 PRO A N 1
ATOM 1332 C CA . PRO A 1 162 ? -6.904 -7.391 13.854 1.00 96.81 162 PRO A CA 1
ATOM 1333 C C . PRO A 1 162 ? -6.671 -6.118 13.030 1.00 96.81 162 PRO A C 1
ATOM 1335 O O . PRO A 1 162 ? -5.818 -6.094 12.150 1.00 96.81 162 PRO A O 1
ATOM 1338 N N . ALA A 1 163 ? -7.377 -5.031 13.362 1.00 97.31 163 ALA A N 1
ATOM 1339 C CA . ALA A 1 163 ? -7.244 -3.748 12.672 1.00 97.31 163 ALA A CA 1
ATOM 1340 C C . ALA A 1 163 ? -5.872 -3.092 12.907 1.00 97.31 163 ALA A C 1
ATOM 1342 O O . ALA A 1 163 ? -5.326 -2.456 12.009 1.00 97.31 163 ALA A O 1
ATOM 1343 N N . ARG A 1 164 ? -5.290 -3.263 14.101 1.00 97.50 164 ARG A N 1
ATOM 1344 C CA . ARG A 1 164 ? -3.914 -2.831 14.377 1.00 97.50 164 ARG A CA 1
ATOM 1345 C C . ARG A 1 164 ? -2.904 -3.657 13.580 1.00 97.50 164 ARG A C 1
ATOM 1347 O O . ARG A 1 164 ? -1.979 -3.094 13.005 1.00 97.50 164 ARG A O 1
ATOM 1354 N N . GLU A 1 165 ? -3.053 -4.978 13.597 1.00 97.31 165 GLU A N 1
ATOM 1355 C CA . GLU A 1 165 ? -2.093 -5.909 13.003 1.00 97.31 165 GLU A CA 1
ATOM 1356 C C . GLU A 1 165 ? -2.009 -5.751 11.489 1.00 97.31 165 GLU A C 1
ATOM 1358 O O . GLU A 1 165 ? -0.894 -5.683 10.985 1.00 97.31 165 GLU A O 1
ATOM 1363 N N . ILE A 1 166 ? -3.133 -5.591 10.778 1.00 98.12 166 ILE A N 1
ATOM 1364 C CA . ILE A 1 166 ? -3.090 -5.385 9.324 1.00 98.12 166 ILE A CA 1
ATOM 1365 C C . ILE A 1 166 ? -2.299 -4.129 8.946 1.00 98.1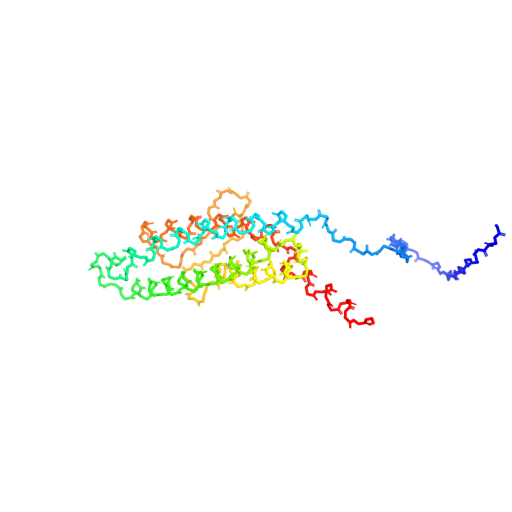2 166 ILE A C 1
ATOM 1367 O O . ILE A 1 166 ? -1.438 -4.201 8.077 1.00 98.12 166 ILE A O 1
ATOM 1371 N N . VAL A 1 167 ? -2.521 -2.998 9.627 1.00 98.12 167 VAL A N 1
ATOM 1372 C CA . VAL A 1 167 ? -1.830 -1.735 9.314 1.00 98.12 167 VAL A CA 1
ATOM 1373 C C . VAL A 1 167 ? -0.328 -1.848 9.571 1.00 98.12 167 VAL A C 1
ATOM 1375 O O . VAL A 1 167 ? 0.461 -1.407 8.744 1.00 98.12 167 VAL A O 1
ATOM 1378 N N . LEU A 1 168 ? 0.080 -2.466 10.683 1.00 96.06 168 LEU A N 1
ATOM 1379 C CA . LEU A 1 168 ? 1.500 -2.656 11.008 1.00 96.06 168 LEU A CA 1
ATOM 1380 C C . LEU A 1 168 ? 2.179 -3.731 10.152 1.00 96.06 168 LEU A C 1
ATOM 1382 O O . LEU A 1 168 ? 3.389 -3.691 9.954 1.00 96.06 168 LEU A O 1
ATOM 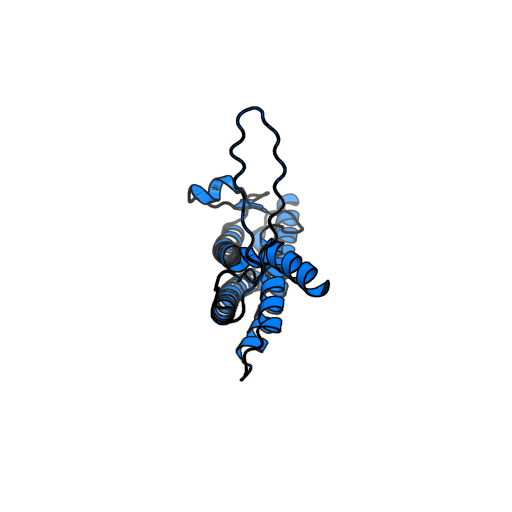1386 N N . ALA A 1 169 ? 1.428 -4.723 9.680 1.00 96.25 169 ALA A N 1
ATOM 1387 C CA . ALA A 1 169 ? 1.966 -5.747 8.798 1.00 96.25 169 ALA A CA 1
ATOM 1388 C C . ALA A 1 169 ? 2.264 -5.155 7.415 1.00 96.25 169 ALA A C 1
ATOM 1390 O O . ALA A 1 169 ? 3.380 -5.301 6.918 1.00 96.25 169 ALA A O 1
ATOM 1391 N N . VAL A 1 170 ? 1.320 -4.395 6.847 1.00 97.75 170 VAL A N 1
ATOM 1392 C CA . VAL A 1 170 ? 1.538 -3.736 5.553 1.00 97.75 170 VAL A CA 1
ATOM 1393 C C . VAL A 1 170 ? 2.503 -2.554 5.652 1.00 97.75 170 VAL A C 1
ATOM 1395 O O . VAL A 1 170 ? 3.183 -2.278 4.667 1.00 97.75 170 VAL A O 1
ATOM 1398 N N . SER A 1 171 ? 2.631 -1.888 6.813 1.00 95.94 171 SER A N 1
ATOM 1399 C CA . SER A 1 171 ? 3.559 -0.754 6.969 1.00 95.94 171 SER A CA 1
ATOM 1400 C C . SER A 1 171 ? 4.987 -1.131 6.608 1.00 95.94 171 SER A C 1
ATOM 1402 O O . SER A 1 171 ? 5.630 -0.395 5.875 1.00 95.94 171 SER A O 1
ATOM 1404 N N . LYS A 1 172 ? 5.441 -2.319 7.018 1.00 93.62 172 LYS A N 1
ATOM 1405 C CA . LYS A 1 172 ? 6.780 -2.830 6.698 1.00 93.62 172 LYS A CA 1
ATOM 1406 C C . LYS A 1 172 ? 7.010 -2.918 5.192 1.00 93.62 172 LYS A C 1
ATOM 1408 O O . LYS A 1 172 ? 8.038 -2.482 4.691 1.00 93.62 172 LYS A O 1
ATOM 1413 N N . VAL A 1 173 ? 6.016 -3.421 4.460 1.00 97.38 173 VAL A N 1
ATOM 1414 C CA . VAL A 1 173 ? 6.085 -3.541 3.000 1.00 97.38 173 VAL A CA 1
ATOM 1415 C C . VAL A 1 173 ? 6.136 -2.159 2.344 1.00 97.38 173 VAL A C 1
ATOM 1417 O O . VAL A 1 173 ? 6.928 -1.939 1.429 1.00 97.38 173 VAL A O 1
ATOM 1420 N N . TYR A 1 174 ? 5.317 -1.209 2.808 1.00 97.56 174 TYR A N 1
ATOM 1421 C CA . TYR A 1 174 ? 5.301 0.152 2.261 1.00 97.56 174 TYR A CA 1
ATOM 1422 C C . TYR A 1 174 ? 6.515 0.993 2.669 1.00 97.56 174 TYR A C 1
ATOM 1424 O O . TYR A 1 174 ? 6.908 1.868 1.904 1.00 97.56 174 TYR A O 1
ATOM 1432 N N . GLU A 1 175 ? 7.131 0.724 3.819 1.00 94.81 175 GLU A N 1
ATOM 1433 C CA . GLU A 1 175 ? 8.415 1.301 4.229 1.00 94.81 175 GLU A CA 1
ATOM 1434 C C . GLU A 1 175 ? 9.526 0.852 3.276 1.00 94.81 175 GLU A C 1
ATOM 1436 O O . GLU A 1 175 ? 10.193 1.698 2.684 1.00 94.81 175 GLU A O 1
ATOM 1441 N N . GLU A 1 176 ? 9.650 -0.455 3.019 1.00 95.56 176 GLU A N 1
ATOM 1442 C CA . GLU A 1 176 ? 10.625 -0.968 2.049 1.00 95.56 176 GLU A CA 1
ATOM 1443 C C . GLU A 1 176 ? 10.365 -0.436 0.631 1.00 95.56 176 GLU A C 1
ATOM 1445 O O . GLU A 1 176 ? 11.298 -0.060 -0.077 1.00 95.56 176 GLU A O 1
ATOM 1450 N N . LEU A 1 177 ? 9.096 -0.364 0.208 1.00 97.94 177 LEU A N 1
ATOM 1451 C CA . LEU A 1 177 ? 8.728 0.232 -1.079 1.00 97.94 177 LEU A CA 1
ATOM 1452 C C . LEU A 1 177 ? 9.095 1.716 -1.151 1.00 97.94 177 LEU A C 1
ATOM 1454 O O . LEU A 1 177 ? 9.549 2.168 -2.198 1.00 97.94 177 LEU A O 1
ATOM 1458 N N . ARG A 1 178 ? 8.897 2.482 -0.074 1.00 95.50 178 ARG A N 1
ATOM 1459 C CA . ARG A 1 178 ? 9.268 3.901 -0.022 1.00 95.50 178 ARG A CA 1
ATOM 1460 C C . ARG A 1 178 ? 10.774 4.080 -0.164 1.00 95.50 178 ARG A C 1
ATOM 1462 O O . ARG A 1 178 ? 11.198 4.942 -0.931 1.00 95.50 178 ARG A O 1
ATOM 1469 N N . ASP A 1 179 ? 11.559 3.254 0.519 1.00 93.88 179 ASP A N 1
ATOM 1470 C CA . ASP A 1 179 ? 13.019 3.315 0.466 1.00 93.88 179 ASP A CA 1
ATOM 1471 C C . ASP A 1 179 ? 13.534 2.971 -0.942 1.00 93.88 179 ASP A C 1
ATOM 1473 O O . ASP A 1 179 ? 14.285 3.750 -1.544 1.00 93.88 179 ASP A O 1
ATOM 1477 N N . ASP A 1 180 ? 13.050 1.865 -1.514 1.00 95.31 180 ASP A N 1
ATOM 1478 C CA . ASP A 1 180 ? 13.393 1.405 -2.865 1.00 95.31 180 ASP A CA 1
ATOM 1479 C C . ASP A 1 180 ? 13.008 2.415 -3.960 1.00 95.31 180 ASP A C 1
ATOM 1481 O O . ASP A 1 180 ? 13.699 2.551 -4.975 1.00 95.31 180 ASP A O 1
ATOM 1485 N N . LEU A 1 181 ? 11.885 3.115 -3.772 1.00 96.12 181 LEU A N 1
ATOM 1486 C CA . LEU A 1 181 ? 11.305 4.040 -4.747 1.00 96.12 181 LEU A CA 1
ATOM 1487 C C . LEU A 1 181 ? 11.585 5.516 -4.434 1.00 96.12 181 LEU A C 1
ATOM 1489 O O . LEU A 1 181 ? 11.040 6.380 -5.117 1.00 96.12 181 LEU A O 1
ATOM 1493 N N . SER A 1 182 ? 12.454 5.820 -3.469 1.00 93.50 182 SER A N 1
ATOM 1494 C CA . SER A 1 182 ? 12.790 7.190 -3.041 1.00 93.50 182 SER A CA 1
ATOM 1495 C C . SER A 1 182 ? 13.197 8.119 -4.193 1.00 93.50 182 SER A C 1
ATOM 1497 O O . SER A 1 182 ? 12.835 9.294 -4.214 1.00 93.50 182 SER A O 1
ATOM 1499 N N . TYR A 1 183 ? 13.865 7.589 -5.223 1.00 90.69 183 TYR A N 1
ATOM 1500 C CA . TYR A 1 183 ? 14.183 8.334 -6.448 1.00 90.69 183 TYR A CA 1
ATOM 1501 C C . TYR A 1 183 ? 12.932 8.891 -7.164 1.00 90.69 183 TYR A C 1
ATOM 1503 O O . TYR A 1 183 ? 12.949 9.995 -7.719 1.00 90.69 183 TYR A O 1
ATOM 1511 N N . TYR A 1 184 ? 11.828 8.145 -7.157 1.00 93.56 184 TYR A N 1
ATOM 1512 C CA . TYR A 1 184 ? 10.598 8.532 -7.843 1.00 93.56 184 TYR A CA 1
ATOM 1513 C C . TYR A 1 184 ? 9.778 9.576 -7.084 1.00 93.56 184 TYR A C 1
ATOM 1515 O O . TYR A 1 184 ? 8.891 10.165 -7.694 1.00 93.56 184 TYR A O 1
ATOM 1523 N N . GLU A 1 185 ? 10.105 9.863 -5.820 1.00 89.81 185 GLU A N 1
ATOM 1524 C CA . GLU A 1 185 ? 9.412 10.873 -5.017 1.00 89.81 185 GLU A CA 1
ATOM 1525 C C . GLU A 1 185 ? 9.543 12.287 -5.607 1.00 89.81 185 GLU A C 1
ATOM 1527 O O . GLU A 1 185 ? 8.555 13.010 -5.734 1.00 89.81 185 GLU A O 1
ATOM 1532 N N . ASN A 1 186 ? 10.765 12.691 -5.973 1.00 79.94 186 ASN A N 1
ATOM 1533 C CA . ASN A 1 186 ? 11.078 14.074 -6.359 1.00 79.94 186 ASN A CA 1
ATOM 1534 C C . ASN A 1 186 ? 11.972 14.177 -7.611 1.00 79.94 186 ASN A C 1
ATOM 1536 O O . ASN A 1 186 ? 11.806 15.087 -8.437 1.00 79.94 186 ASN A O 1
ATOM 1540 N N . ASP A 1 187 ? 12.912 13.248 -7.788 1.00 77.94 187 ASP A N 1
ATOM 1541 C CA . ASP A 1 187 ? 13.987 13.402 -8.774 1.00 77.94 187 ASP A CA 1
ATOM 1542 C C . ASP A 1 187 ? 13.527 13.067 -10.195 1.00 77.94 187 ASP A C 1
ATOM 1544 O O . ASP A 1 187 ? 13.891 13.765 -11.149 1.00 77.94 187 ASP A O 1
ATOM 1548 N N . TYR A 1 188 ? 12.656 12.068 -10.345 1.00 78.44 188 TYR A N 1
ATOM 1549 C CA . TYR A 1 188 ? 12.153 11.627 -11.648 1.00 78.44 188 TYR A CA 1
ATOM 1550 C C . TYR A 1 188 ? 11.482 12.757 -12.454 1.00 78.44 188 TYR A C 1
ATOM 1552 O O . TYR A 1 188 ? 11.847 13.025 -13.605 1.00 78.44 188 TYR A O 1
ATOM 1560 N N . MET A 1 189 ? 10.538 13.492 -11.852 1.00 74.94 189 MET A N 1
ATOM 1561 C CA . MET A 1 189 ? 9.839 14.590 -12.541 1.00 74.94 189 MET A CA 1
ATOM 1562 C C . MET A 1 189 ? 10.760 15.776 -12.837 1.00 74.94 189 MET A C 1
ATOM 1564 O O . MET A 1 189 ? 10.605 16.441 -13.867 1.00 74.94 189 MET A O 1
ATOM 1568 N N . THR A 1 190 ? 11.741 16.024 -11.969 1.00 75.31 190 THR A N 1
ATOM 1569 C CA . THR A 1 190 ? 12.759 17.059 -12.171 1.00 75.31 190 THR A CA 1
ATOM 1570 C C . THR A 1 190 ? 13.611 16.744 -13.400 1.00 75.31 190 THR A C 1
ATOM 1572 O O . THR A 1 190 ? 13.762 17.592 -14.284 1.00 75.31 190 THR A O 1
ATOM 1575 N N . GLN A 1 191 ? 14.089 15.504 -13.525 1.00 73.50 191 GLN A N 1
ATOM 1576 C CA . GLN A 1 191 ? 14.882 15.068 -14.675 1.00 73.50 191 GLN A CA 1
ATOM 1577 C C . GLN A 1 191 ? 14.072 15.074 -15.977 1.00 73.50 191 GLN A C 1
ATOM 1579 O O . GLN A 1 191 ? 14.553 15.581 -16.995 1.00 73.50 191 GLN A O 1
ATOM 1584 N N . ARG A 1 192 ? 12.817 14.603 -15.955 1.00 77.19 192 ARG A N 1
ATOM 1585 C CA . ARG A 1 192 ? 11.943 14.637 -17.140 1.00 77.19 192 ARG A CA 1
ATOM 1586 C C . ARG A 1 192 ? 11.700 16.054 -17.660 1.00 77.19 192 ARG A C 1
ATOM 1588 O O . ARG A 1 192 ? 11.718 16.261 -18.873 1.00 77.19 192 ARG A O 1
ATOM 1595 N N . ARG A 1 193 ? 11.517 17.038 -16.771 1.00 76.31 193 ARG A N 1
ATOM 1596 C CA . ARG A 1 193 ? 11.356 18.454 -17.154 1.00 76.31 193 ARG A CA 1
ATOM 1597 C C . ARG A 1 193 ? 12.613 19.023 -17.814 1.00 76.31 193 ARG A C 1
ATOM 1599 O O . ARG A 1 193 ? 12.495 19.739 -18.802 1.00 76.31 193 ARG A O 1
ATOM 1606 N N . MET A 1 194 ? 13.800 18.683 -17.308 1.00 72.81 194 MET A N 1
ATOM 1607 C CA . MET A 1 194 ? 15.075 19.135 -17.885 1.00 72.81 194 MET A CA 1
ATOM 1608 C C . MET A 1 194 ? 15.360 18.510 -19.259 1.00 72.81 194 MET A C 1
ATOM 1610 O O . MET A 1 194 ? 15.950 19.159 -20.119 1.00 72.81 194 MET A O 1
ATOM 1614 N N . GLN A 1 195 ? 14.939 17.263 -19.485 1.00 70.94 195 GLN A N 1
ATOM 1615 C CA . GLN A 1 195 ? 15.127 16.574 -20.766 1.00 70.94 195 GLN A CA 1
ATOM 1616 C C . GLN A 1 195 ? 14.147 17.046 -21.853 1.00 70.94 195 GLN A C 1
ATOM 1618 O O . GLN A 1 195 ? 14.517 17.063 -23.022 1.00 70.94 195 GLN A O 1
ATOM 1623 N N . GLY A 1 196 ? 12.933 17.470 -21.481 1.00 63.38 196 GLY A N 1
ATOM 1624 C CA . GLY A 1 196 ? 11.928 18.002 -22.413 1.00 63.38 196 GLY A CA 1
ATOM 1625 C C . GLY A 1 196 ? 12.161 19.442 -22.893 1.00 63.38 196 GLY A C 1
ATOM 1626 O O . GLY A 1 196 ? 11.386 19.930 -23.706 1.00 63.38 196 GLY A O 1
ATOM 1627 N N . GLN A 1 197 ? 13.196 20.130 -22.397 1.00 53.72 197 GLN A N 1
ATOM 1628 C CA . GLN A 1 197 ? 13.587 21.486 -22.821 1.00 53.72 197 GLN A CA 1
ATOM 1629 C C . GLN A 1 197 ? 14.724 21.500 -23.866 1.00 53.72 197 GLN A C 1
ATOM 1631 O O . GLN A 1 197 ? 15.352 22.540 -24.067 1.00 53.72 197 GLN A O 1
ATOM 1636 N N . LYS A 1 198 ? 15.021 20.360 -24.502 1.00 38.03 198 LYS A N 1
ATOM 1637 C CA . LYS A 1 198 ? 16.042 20.241 -25.554 1.00 38.03 198 LYS A CA 1
ATOM 1638 C C . LYS A 1 198 ? 15.446 20.224 -26.951 1.00 38.03 198 LYS A C 1
ATOM 1640 O O . LYS A 1 198 ? 14.396 19.572 -27.128 1.00 38.03 198 LYS A O 1
#

InterPro domains:
  IPR025013 Protein of unknown function DUF3907 [PF13047] (43-190)

pLDDT: mean 83.24, std 22.32, range [32.34, 98.81]

Foldseek 3Di:
DDDDDDDDDDDDDDDDDDPDPPDPPDPPDPVDDPVPPLLVLLVLLLVLLVVLLVLLVVLLVVDDLCVQCVPDPDPVSSLLRVQLSVLSVQLNVLSVVLSVQSVVQNPDPDRDSVSSLVSLLSCCVRRLCSLQPPPSCQWHAQPVCVVVPDGRIGGPDDTPDSSVCSSSVSVVSSVVSCVSSVCSPPPVVVVVVVVVVD

Sequence (198 aa):
MKSEQYHYRFVYGTIRKIKIFLFCIKKGDQLTMPSTNIKSLSESTHSKLKEAIVQLESFLNEHAVPQLLNGEQNEEAALFYRGLLADLRHLLVFSETVYEKIGIVLRRPNFDTEAAERSLYDAYHQAVAAFFYPKNECYSEDGRYAYTGQDAIRFRFKPIRPAREIVLAVSKVYEELRDDLSYYENDYMTQRRMQGQK